Protein 3OHE (pdb70)

Radius of gyration: 18.21 Å; Cα contacts (8 Å, |Δi|>4): 477; chains: 2; bounding box: 40×40×53 Å

Secondary structure (DSSP, 8-state):
-----HHHHHH--EEEE-SSEEEE---TTS-EEEEEES-TT--SGGGS-HHHHHHHHHHHHHHHH--TT-----EEE-----S--EEEE---TTSTTTTS--TTSS---PPPHHHHHHHHHHHHHHHHHT-/-----HHHHHH--EEEE-SSEEEE---TTS-EEEEEES-TT--SGGGS-HHHHHHHHHHHHHHHH--TT-----EEE-----S--EEEE---TT-TTTTS--TTSS---PPPHHHHHHHHHHHHHHHHHT-

B-factor: mean 13.07, std 7.83, range [4.05, 69.63]

Organism: Marinobacter nauticus (strain ATCC 700491 / DSM 11845 / VT8) (NCBI:txid351348)

InterPro domains:
  IPR011146 HIT-like domain [PF01230] (10-98)
  IPR011146 HIT-like domain [PS51084] (34-103)
  IPR026026 Histidine triad hydrolase, Hint-type [PIRSF000714] (1-132)
  IPR036265 HIT-like superfamily [G3DSA:3.30.428.10] (1-136)
  IPR036265 HIT-like superfamily [SSF54197] (2-134)

Structure (mmCIF, N/CA/C/O backbone):
data_3OHE
#
_entry.id   3OHE
#
_cell.length_a   36.024
_cell.length_b   80.485
_cell.length_c   99.445
_cell.angle_alpha   90.000
_cell.angle_beta   90.000
_cell.angle_gamma   90.000
#
_symmetry.space_group_name_H-M   'P 21 21 21'
#
loop_
_entity.id
_entity.type
_entity.pdbx_description
1 polymer 'Histidine triad (HIT) protein'
2 non-polymer 'CALCIUM ION'
3 non-polymer GLYCEROL
4 water water
#
loop_
_atom_site.group_PDB
_atom_site.id
_atom_site.type_symbol
_atom_site.label_atom_id
_atom_site.label_alt_id
_atom_site.label_comp_id
_atom_site.label_asym_id
_atom_site.label_entity_id
_atom_site.label_seq_id
_atom_site.pdbx_PDB_ins_code
_atom_site.Cartn_x
_atom_site.Cartn_y
_atom_site.Cartn_z
_atom_site.occupancy
_atom_site.B_iso_or_equiv
_atom_site.auth_seq_id
_atom_site.auth_comp_id
_atom_site.auth_asym_id
_atom_site.auth_atom_id
_atom_site.pdbx_PDB_model_num
ATOM 1 N N . GLY A 1 1 ? -13.190 35.519 17.321 1.00 18.61 0 GLY A N 1
ATOM 2 C CA . GLY A 1 1 ? -13.823 35.643 15.993 1.00 13.30 0 GLY A CA 1
ATOM 3 C C . GLY A 1 1 ? -12.861 35.482 14.853 1.00 12.94 0 GLY A C 1
ATOM 4 O O . GLY A 1 1 ? -11.743 34.981 15.026 1.00 15.28 0 GLY A O 1
ATOM 21 N N . PHE A 1 3 ? -10.327 36.826 12.506 1.00 8.65 2 PHE A N 1
ATOM 22 C CA . PHE A 1 3 ? -9.393 37.936 12.335 1.00 8.16 2 PHE A CA 1
ATOM 23 C C . PHE A 1 3 ? -9.457 38.462 10.895 1.00 8.07 2 PHE A C 1
ATOM 24 O O . PHE A 1 3 ? -9.452 37.667 9.940 1.00 9.57 2 PHE A O 1
ATOM 32 N N . GLN A 1 4 ? -9.459 39.769 10.745 1.00 7.84 3 GLN A N 1
ATOM 33 C CA . GLN A 1 4 ? -9.341 40.407 9.446 1.00 7.88 3 GLN A CA 1
ATOM 34 C C . GLN A 1 4 ? -8.433 41.605 9.565 1.00 7.54 3 GLN A C 1
ATOM 35 O O . GLN A 1 4 ? -8.671 42.505 10.386 1.00 7.65 3 GLN A O 1
ATOM 41 N N . LEU A 1 5 ? -7.372 41.645 8.775 1.00 7.84 4 LEU A N 1
ATOM 42 C CA . LEU A 1 5 ? -6.425 42.758 8.850 1.00 7.36 4 LEU A CA 1
ATOM 43 C C . LEU A 1 5 ? -7.163 44.076 8.584 1.00 7.41 4 LEU A C 1
ATOM 44 O O . LEU A 1 5 ? -7.941 44.193 7.624 1.00 8.57 4 LEU A O 1
ATOM 49 N N . HIS A 1 6 ? -6.915 45.090 9.407 1.00 7.02 5 HIS A N 1
ATOM 50 C CA . HIS A 1 6 ? -7.525 46.398 9.264 1.00 7.46 5 HIS A CA 1
ATOM 51 C C . HIS A 1 6 ? -7.121 47.035 7.940 1.00 8.51 5 HIS A C 1
ATOM 52 O O . HIS A 1 6 ? -5.955 46.965 7.557 1.00 7.65 5 HIS A O 1
ATOM 59 N N . GLU A 1 7 ? -8.073 47.660 7.255 1.00 8.72 6 GLU A N 1
ATOM 60 C CA . GLU A 1 7 ? -7.832 48.237 5.937 1.00 9.80 6 GLU A CA 1
ATOM 61 C C . GLU A 1 7 ? -6.714 49.260 5.934 1.00 9.01 6 GLU A C 1
ATOM 62 O O . GLU A 1 7 ? -5.984 49.360 4.936 1.00 10.09 6 GLU A O 1
ATOM 68 N N . ARG A 1 8 ? -6.555 50.031 7.007 1.00 9.13 7 ARG A N 1
ATOM 69 C CA . ARG A 1 8 ? -5.493 51.054 7.024 1.00 9.41 7 ARG A CA 1
ATOM 70 C C . ARG A 1 8 ? -4.110 50.391 7.088 1.00 8.31 7 ARG A C 1
ATOM 71 O O . ARG A 1 8 ? -3.156 50.828 6.465 1.00 9.91 7 ARG A O 1
ATOM 79 N N . LEU A 1 9 ? -4.006 49.325 7.879 1.00 8.51 8 LEU A N 1
ATOM 80 C CA . LEU A 1 9 ? -2.746 48.559 7.939 1.00 7.86 8 LEU A CA 1
ATOM 81 C C . LEU A 1 9 ? -2.445 47.944 6.578 1.00 9.14 8 LEU A C 1
ATOM 82 O O . LEU A 1 9 ? -1.314 48.029 6.106 1.00 10.21 8 LEU A O 1
ATOM 87 N N . ALA A 1 10 ? -3.456 47.363 5.925 1.00 8.67 9 ALA A N 1
ATOM 88 C CA . ALA A 1 10 ? -3.267 46.817 4.593 1.00 9.67 9 ALA A CA 1
ATOM 89 C C . ALA A 1 10 ? -2.798 47.868 3.594 1.00 10.45 9 ALA A C 1
ATOM 90 O O . ALA A 1 10 ? -1.849 47.646 2.819 1.00 11.68 9 ALA A O 1
ATOM 92 N N . ALA A 1 11 ? -3.421 49.041 3.630 1.00 9.33 10 ALA A N 1
ATOM 93 C CA . ALA A 1 11 ? -3.089 50.126 2.709 1.00 10.94 10 ALA A CA 1
ATOM 94 C C . ALA A 1 11 ? -1.667 50.681 2.888 1.00 9.81 10 ALA A C 1
ATOM 95 O O . ALA A 1 11 ? -1.020 51.086 1.923 1.00 13.04 10 ALA A O 1
ATOM 97 N N . ASP A 1 12 ? -1.187 50.690 4.126 1.00 8.97 11 ASP A N 1
ATOM 98 C CA . ASP A 1 12 ? 0.052 51.380 4.508 1.00 8.66 11 ASP A CA 1
ATOM 99 C C . ASP A 1 12 ? 1.265 50.462 4.473 1.00 8.20 11 ASP A C 1
ATOM 100 O O . ASP A 1 12 ? 2.388 50.931 4.751 1.00 8.66 11 ASP A O 1
ATOM 105 N N . THR A 1 13 ? 1.068 49.175 4.158 1.00 7.98 12 THR A N 1
ATOM 106 C CA . THR A 1 13 ? 2.129 48.164 4.284 1.00 7.21 12 THR A CA 1
ATOM 107 C C . THR A 1 13 ? 2.183 47.222 3.094 1.00 7.96 12 THR A C 1
ATOM 108 O O . THR A 1 13 ? 1.252 47.148 2.266 1.00 10.37 12 THR A O 1
ATOM 112 N N . HIS A 1 14 ? 3.302 46.524 3.008 1.00 8.63 13 HIS A N 1
ATOM 113 C CA . HIS A 1 14 ? 3.464 45.337 2.148 1.00 8.89 13 HIS A CA 1
ATOM 114 C C . HIS A 1 14 ? 3.643 44.106 3.032 1.00 8.18 13 HIS A C 1
ATOM 115 O O . HIS A 1 14 ? 4.323 44.174 4.038 1.00 10.14 13 HIS A O 1
ATOM 122 N N A LYS A 1 15 ? 3.030 42.986 2.676 0.50 8.21 14 LYS A N 1
ATOM 123 N N B LYS A 1 15 ? 3.027 42.992 2.651 0.50 8.44 14 LYS A N 1
ATOM 124 C CA A LYS A 1 15 ? 3.135 41.788 3.497 0.50 8.42 14 LYS A CA 1
ATOM 125 C CA B LYS A 1 15 ? 3.178 41.750 3.390 0.50 8.68 14 LYS A CA 1
ATOM 126 C C A LYS A 1 15 ? 4.472 41.060 3.267 0.50 8.76 14 LYS A C 1
ATOM 127 C C B LYS A 1 15 ? 4.592 41.206 3.226 0.50 8.42 14 LYS A C 1
ATOM 128 O O A LYS A 1 15 ? 4.777 40.627 2.153 0.50 8.81 14 LYS A O 1
ATOM 129 O O B LYS A 1 15 ? 5.087 41.067 2.109 0.50 9.20 14 LYS A O 1
ATOM 140 N N . LEU A 1 16 ? 5.238 40.898 4.336 1.00 8.04 15 LEU A N 1
ATOM 141 C CA . LEU A 1 16 ? 6.519 40.205 4.305 1.00 8.04 15 LEU A CA 1
ATOM 142 C C . LEU A 1 16 ? 6.394 38.701 4.527 1.00 8.37 15 LEU A C 1
ATOM 143 O O . LEU A 1 16 ? 7.180 37.912 3.958 1.00 11.02 15 LEU A O 1
ATOM 148 N N . GLY A 1 17 ? 5.446 38.286 5.364 1.00 8.63 16 GLY A N 1
ATOM 149 C CA . GLY A 1 17 ? 5.300 36.878 5.711 1.00 9.29 16 GLY A CA 1
ATOM 150 C C . GLY A 1 17 ? 4.435 36.728 6.938 1.00 7.80 16 GLY A C 1
ATOM 151 O O . GLY A 1 17 ? 3.681 37.660 7.301 1.00 9.15 16 GLY A O 1
ATOM 152 N N . GLU A 1 18 ? 4.530 35.549 7.541 1.00 7.86 17 GLU A N 1
ATOM 153 C CA . GLU A 1 18 ? 3.699 35.180 8.685 1.00 8.26 17 GLU A CA 1
ATOM 154 C C . GLU A 1 18 ? 4.566 34.525 9.745 1.00 7.49 17 GLU A C 1
ATOM 155 O O . GLU A 1 18 ? 5.283 33.555 9.453 1.00 10.00 17 GLU A O 1
ATOM 161 N N . SER A 1 19 ? 4.455 35.002 10.968 1.00 7.82 18 SER A N 1
ATOM 162 C CA . SER A 1 19 ? 4.990 34.264 12.106 1.00 7.97 18 SER A CA 1
ATOM 163 C C . SER A 1 19 ? 3.898 33.309 12.614 1.00 7.72 18 SER A C 1
ATOM 164 O O . SER A 1 19 ? 2.774 33.288 12.088 1.00 8.71 18 SER A O 1
ATOM 167 N N . ARG A 1 20 ? 4.191 32.571 13.675 1.00 8.04 19 ARG A N 1
ATOM 168 C CA . ARG A 1 20 ? 3.207 31.669 14.247 1.00 7.16 19 ARG A CA 1
ATOM 169 C C . ARG A 1 20 ? 1.951 32.429 14.653 1.00 7.27 19 ARG A C 1
ATOM 170 O O . ARG A 1 20 ? 0.830 31.994 14.346 1.00 8.67 19 ARG A O 1
ATOM 178 N N . LEU A 1 21 ? 2.115 33.598 15.280 1.00 6.87 20 LEU A N 1
ATOM 179 C CA . LEU A 1 21 ? 0.973 34.367 15.761 1.00 6.89 20 LEU A CA 1
ATOM 180 C C . LEU A 1 21 ? 0.546 35.548 14.874 1.00 6.70 20 LEU A C 1
ATOM 181 O O . LEU A 1 21 ? -0.619 35.953 14.955 1.00 7.16 20 LEU A O 1
ATOM 186 N N . CYS A 1 22 ? 1.467 36.104 14.091 1.00 6.72 21 CYS A N 1
ATOM 187 C CA . CYS A 1 22 ? 1.280 37.434 13.517 1.00 6.49 21 CYS A CA 1
ATOM 188 C C . CYS A 1 22 ? 1.442 37.509 12.017 1.00 6.85 21 CYS A C 1
ATOM 189 O O . CYS A 1 22 ? 2.263 36.802 11.400 1.00 8.18 21 CYS A O 1
ATOM 192 N N . ASP A 1 23 ? 0.714 38.445 11.409 1.00 6.96 22 ASP A N 1
ATOM 193 C CA . ASP A 1 23 ? 1.121 38.929 10.098 1.00 6.33 22 ASP A CA 1
ATOM 194 C C . ASP A 1 23 ? 2.310 39.856 10.267 1.00 6.92 22 ASP A C 1
ATOM 195 O O . ASP A 1 23 ? 2.342 40.711 11.161 1.00 7.54 22 ASP A O 1
ATOM 200 N N . VAL A 1 24 ? 3.292 39.698 9.377 1.00 6.73 23 VAL A N 1
ATOM 201 C CA . VAL A 1 24 ? 4.525 40.465 9.425 1.00 6.42 23 VAL A CA 1
ATOM 202 C C . VAL A 1 24 ? 4.501 41.410 8.250 1.00 6.15 23 VAL A C 1
ATOM 203 O O . VAL A 1 24 ? 4.522 40.952 7.084 1.00 7.38 23 VAL A O 1
ATOM 207 N N . LEU A 1 25 ? 4.418 42.719 8.527 1.00 5.92 24 LEU A N 1
ATOM 208 C CA . LEU A 1 25 ? 4.166 43.738 7.525 1.00 6.10 24 LEU A CA 1
ATOM 209 C C . LEU A 1 25 ? 5.316 44.719 7.467 1.00 5.57 24 LEU A C 1
ATOM 210 O O . LEU A 1 25 ? 5.835 45.136 8.481 1.00 7.21 24 LEU A O 1
ATOM 215 N N . LEU A 1 26 ? 5.662 45.128 6.254 1.00 6.38 25 LEU A N 1
ATOM 216 C CA . LEU A 1 26 ? 6.634 46.184 6.021 1.00 7.19 25 LEU A CA 1
ATOM 217 C C . LEU A 1 26 ? 5.897 47.522 5.934 1.00 6.62 25 LEU A C 1
ATOM 218 O O . LEU A 1 26 ? 5.059 47.699 5.053 1.00 7.22 25 LEU A O 1
ATOM 231 N N . ASN A 1 28 ? 5.255 50.894 4.543 1.00 7.78 27 ASN A N 1
ATOM 232 C CA . ASN A 1 28 ? 5.647 51.342 3.211 1.00 8.96 27 ASN A CA 1
ATOM 233 C C . ASN A 1 28 ? 6.237 52.759 3.181 1.00 10.11 27 ASN A C 1
ATOM 234 O O . ASN A 1 28 ? 5.731 53.645 2.489 1.00 10.30 27 ASN A O 1
ATOM 239 N N . ASP A 1 29 ? 7.271 52.930 3.990 1.00 9.18 28 ASP A N 1
ATOM 240 C CA . ASP A 1 29 ? 8.071 54.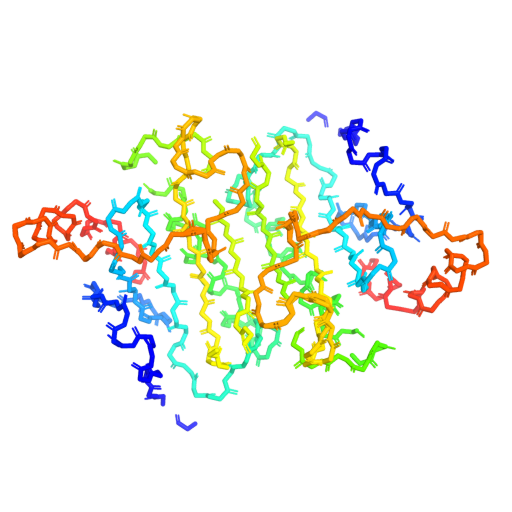141 4.096 1.00 9.55 28 ASP A CA 1
ATOM 241 C C . ASP A 1 29 ? 9.504 53.675 4.177 1.00 8.62 28 ASP A C 1
ATOM 242 O O . ASP A 1 29 ? 9.920 53.120 5.196 1.00 9.48 28 ASP A O 1
ATOM 247 N N . ASN A 1 30 ? 10.269 53.891 3.100 1.00 9.36 29 ASN A N 1
ATOM 248 C CA . ASN A 1 30 ? 11.620 53.380 3.018 1.00 9.76 29 ASN A CA 1
ATOM 249 C C . ASN A 1 30 ? 12.627 54.268 3.748 1.00 9.86 29 ASN A C 1
ATOM 250 O O . ASN A 1 30 ? 13.829 53.996 3.732 1.00 11.04 29 ASN A O 1
ATOM 255 N N . THR A 1 31 ? 12.137 55.304 4.426 1.00 9.66 30 THR A N 1
ATOM 256 C CA . THR A 1 31 ? 12.987 56.226 5.188 1.00 9.89 30 THR A CA 1
ATOM 257 C C . THR A 1 31 ? 13.684 55.512 6.367 1.00 10.02 30 THR A C 1
ATOM 258 O O . THR A 1 31 ? 14.805 55.868 6.721 1.00 11.61 30 THR A O 1
ATOM 262 N N . TRP A 1 32 ? 13.018 54.525 6.970 1.00 10.17 31 TRP A N 1
ATOM 263 C CA . TRP A 1 32 ? 13.563 53.709 8.065 1.00 9.40 31 TRP A CA 1
ATOM 264 C C . TRP A 1 32 ? 13.154 52.264 7.838 1.00 7.70 31 TRP A C 1
ATOM 265 O O . TRP A 1 32 ? 12.060 52.048 7.343 1.00 9.75 31 TRP A O 1
ATOM 276 N N . PRO A 1 33 ? 13.975 51.275 8.268 1.00 8.55 32 PRO A N 1
ATOM 277 C CA . PRO A 1 33 ? 13.534 49.873 8.289 1.00 7.53 32 PRO A CA 1
ATOM 278 C C . PRO A 1 33 ? 12.476 49.708 9.364 1.00 7.62 32 PRO A C 1
ATOM 279 O O . PRO A 1 33 ? 12.770 49.908 10.559 1.00 8.20 32 PRO A O 1
ATOM 283 N N . TRP A 1 34 ? 11.261 49.379 8.967 1.00 6.52 33 TRP A N 1
ATOM 284 C CA . TRP A 1 34 ? 10.093 49.490 9.863 1.00 6.52 33 TRP A CA 1
ATOM 285 C C . TRP A 1 34 ? 9.160 48.326 9.567 1.00 6.49 33 TRP A C 1
ATOM 286 O O . TRP A 1 34 ? 8.581 48.235 8.484 1.00 8.00 33 TRP A O 1
ATOM 297 N N . VAL A 1 35 ? 9.067 47.414 10.539 1.00 6.25 34 VAL A N 1
ATOM 298 C CA . VAL A 1 35 ? 8.273 46.184 10.417 1.00 7.17 34 VAL A CA 1
ATOM 299 C C . VAL A 1 35 ? 7.223 46.170 11.536 1.00 7.15 34 VAL A C 1
ATOM 300 O O . VAL A 1 35 ? 7.534 46.513 12.701 1.00 7.89 34 VAL A O 1
ATOM 304 N N A ILE A 1 36 ? 6.014 45.719 11.181 0.70 5.89 35 ILE A N 1
ATOM 305 N N B ILE A 1 36 ? 5.950 45.901 11.194 0.30 7.32 35 ILE A N 1
ATOM 306 C CA A ILE A 1 36 ? 4.890 45.692 12.085 0.70 5.52 35 ILE A CA 1
ATOM 307 C CA B ILE A 1 36 ? 4.905 45.731 12.224 0.30 7.35 35 ILE A CA 1
ATOM 308 C C A ILE A 1 36 ? 4.484 44.238 12.280 0.70 5.65 35 ILE A C 1
ATOM 309 C C B ILE A 1 36 ? 4.407 44.305 12.303 0.30 6.92 35 ILE A C 1
ATOM 310 O O A ILE A 1 36 ? 4.364 43.495 11.307 0.70 6.42 35 ILE A O 1
ATOM 311 O O B ILE A 1 36 ? 4.116 43.671 11.288 0.30 6.69 35 ILE A O 1
ATOM 320 N N . LEU A 1 37 ? 4.285 43.837 13.542 1.00 6.36 36 LEU A N 1
ATOM 321 C CA . LEU A 1 37 ? 3.669 42.547 13.870 1.00 5.59 36 LEU A CA 1
ATOM 322 C C . LEU A 1 37 ? 2.221 42.760 14.235 1.00 6.36 36 LEU A C 1
ATOM 323 O O . LEU A 1 37 ? 1.924 43.576 15.118 1.00 6.95 36 LEU A O 1
ATOM 328 N N . VAL A 1 38 ? 1.323 42.060 13.547 1.00 5.77 37 VAL A N 1
ATOM 329 C CA . VAL A 1 38 ? -0.118 42.158 13.811 1.00 5.66 37 VAL A CA 1
ATOM 330 C C . VAL A 1 38 ? -0.606 40.774 14.263 1.00 5.70 37 VAL A C 1
ATOM 331 O O . VAL A 1 38 ? -0.771 39.864 13.444 1.00 6.59 37 VAL A O 1
ATOM 335 N N . PRO A 1 39 ? -0.869 40.593 15.581 1.00 5.90 38 PRO A N 1
ATOM 336 C CA . PRO A 1 39 ? -1.367 39.299 16.032 1.00 6.02 38 PRO A CA 1
ATOM 337 C C . PRO A 1 39 ? -2.723 38.993 15.378 1.00 6.77 38 PRO A C 1
ATOM 338 O O . PRO A 1 39 ? -3.602 39.854 15.344 1.00 6.92 38 PRO A O 1
ATOM 342 N N . ARG A 1 40 ? -2.852 37.773 14.862 1.00 6.68 39 ARG A N 1
ATOM 343 C CA . ARG A 1 40 ? -4.065 37.373 14.130 1.00 6.96 39 ARG A CA 1
ATOM 344 C C . ARG A 1 40 ? -5.141 36.910 15.122 1.00 7.86 39 ARG A C 1
ATOM 345 O O . ARG A 1 40 ? -5.545 35.751 15.143 1.00 8.62 39 ARG A O 1
ATOM 353 N N . VAL A 1 41 ? -5.586 37.839 15.942 1.00 7.42 40 VAL A N 1
ATOM 354 C CA . VAL A 1 41 ? -6.580 37.594 16.995 1.00 7.66 40 VAL A CA 1
ATOM 355 C C . VAL A 1 41 ? -7.591 38.728 16.862 1.00 7.68 40 VAL A C 1
ATOM 356 O O . VAL A 1 41 ? -7.219 39.894 16.922 1.00 8.92 40 VAL A O 1
ATOM 360 N N . SER A 1 42 ? -8.866 38.426 16.663 1.00 7.95 41 SER A N 1
ATOM 361 C CA . SER A 1 42 ? -9.860 39.467 16.449 1.00 7.75 41 SER A CA 1
ATOM 362 C C . SER A 1 42 ? -10.096 40.309 17.701 1.00 7.87 41 SER A C 1
ATOM 363 O O . SER A 1 42 ? -10.022 39.816 18.816 1.00 8.09 41 SER A O 1
ATOM 366 N N . GLY A 1 43 ? -10.430 41.559 17.465 1.00 7.96 42 GLY A N 1
ATOM 367 C CA . GLY A 1 43 ? -10.971 42.445 18.502 1.00 8.07 42 GLY A CA 1
ATOM 368 C C . GLY A 1 43 ? -9.993 42.890 19.583 1.00 9.55 42 GLY A C 1
ATOM 369 O O . GLY A 1 43 ? -10.442 43.278 20.655 1.00 14.49 42 GLY A O 1
ATOM 370 N N . ILE A 1 44 ? -8.695 42.824 19.345 1.00 7.94 43 ILE A N 1
ATOM 371 C CA . ILE A 1 44 ? -7.695 43.191 20.360 1.00 7.05 43 ILE A CA 1
ATOM 372 C C . ILE A 1 44 ? -7.189 44.598 20.109 1.00 7.51 43 ILE A C 1
ATOM 373 O O . ILE A 1 44 ? -6.698 44.857 19.013 1.00 8.36 43 ILE A O 1
ATOM 378 N N . ARG A 1 45 ? -7.318 45.475 21.108 1.00 7.64 44 ARG A N 1
ATOM 379 C CA . ARG A 1 45 ? -6.833 46.856 21.030 1.00 7.94 44 ARG A CA 1
ATOM 380 C C . ARG A 1 45 ? -5.460 47.046 21.687 1.00 7.90 44 ARG A C 1
ATOM 381 O O . ARG A 1 45 ? -4.693 47.889 21.256 1.00 8.63 44 ARG A O 1
ATOM 389 N N . GLU A 1 46 ? -5.191 46.287 22.743 1.00 7.47 45 GLU A N 1
ATOM 390 C CA . GLU A 1 46 ? -4.057 46.477 23.616 1.00 8.28 45 GLU A CA 1
ATOM 391 C C . GLU A 1 46 ? -3.352 45.147 23.858 1.00 8.09 45 GLU A C 1
ATOM 392 O O . GLU A 1 46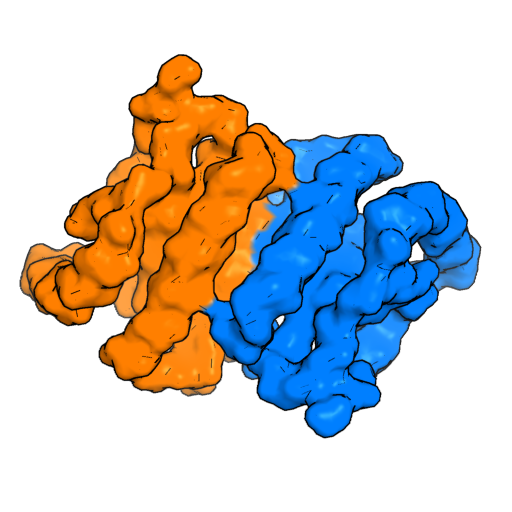 ? -3.994 44.100 23.885 1.00 8.11 45 GLU A O 1
ATOM 398 N N . ILE A 1 47 ? -2.052 45.197 24.124 1.00 8.20 46 ILE A N 1
ATOM 399 C CA . ILE A 1 47 ? -1.305 43.990 24.430 1.00 7.79 46 ILE A CA 1
ATOM 400 C C . ILE A 1 47 ? -1.921 43.206 25.586 1.00 8.07 46 ILE A C 1
ATOM 401 O O . ILE A 1 47 ? -2.044 41.987 25.520 1.00 8.45 46 ILE A O 1
ATOM 406 N N . TYR A 1 48 ? -2.340 43.939 26.614 1.00 7.26 47 TYR A N 1
ATOM 407 C CA . TYR A 1 48 ? -2.850 43.310 27.807 1.00 8.38 47 TYR A CA 1
ATOM 408 C C . TYR A 1 48 ? -4.169 42.548 27.592 1.00 7.99 47 TYR A C 1
ATOM 409 O O . TYR A 1 48 ? -4.589 41.781 28.480 1.00 10.16 47 TYR A O 1
ATOM 418 N N A GLU A 1 49 ? -4.848 42.786 26.466 0.70 7.39 48 GLU A N 1
ATOM 419 N N B GLU A 1 49 ? -4.864 42.806 26.481 0.30 8.30 48 GLU A N 1
ATOM 420 C CA A GLU A 1 49 ? -6.121 42.111 26.185 0.70 7.23 48 GLU A CA 1
ATOM 421 C CA B GLU A 1 49 ? -6.113 42.098 26.177 0.30 8.53 48 GLU A CA 1
ATOM 422 C C A GLU A 1 49 ? -5.899 40.748 25.562 0.70 7.76 48 GLU A C 1
ATOM 423 C C B GLU A 1 49 ? -5.847 40.676 25.731 0.30 8.50 48 GLU A C 1
ATOM 424 O O A GLU A 1 49 ? -6.847 39.979 25.419 0.70 9.66 48 GLU A O 1
ATOM 425 O O B GLU A 1 49 ? -6.704 39.802 25.905 0.30 8.75 48 GLU A O 1
ATOM 436 N N . LEU A 1 50 ? -4.671 40.423 25.153 1.00 8.71 49 LEU A N 1
ATOM 437 C CA . LEU A 1 50 ? -4.368 39.084 24.669 1.00 9.25 49 LEU A CA 1
ATOM 438 C C . LEU A 1 50 ? -4.328 38.140 25.886 1.00 10.33 49 LEU A C 1
ATOM 439 O O . LEU A 1 50 ? -3.877 38.508 26.961 1.00 10.10 49 LEU A O 1
ATOM 444 N N . PRO A 1 51 ? -4.787 36.892 25.703 1.00 9.98 50 PRO A N 1
ATOM 445 C CA . PRO A 1 51 ? -4.513 35.872 26.692 1.00 11.66 50 PRO A CA 1
ATOM 446 C C . PRO A 1 51 ? -3.021 35.810 27.057 1.00 10.08 50 PRO A C 1
ATOM 447 O O . PRO A 1 51 ? -2.163 36.051 26.211 1.00 10.07 50 PRO A O 1
ATOM 451 N N . ASN A 1 52 ? -2.699 35.447 28.290 1.00 11.89 51 ASN A N 1
ATOM 452 C CA . ASN A 1 52 ? -1.331 35.508 28.772 1.00 12.31 51 ASN A CA 1
ATOM 453 C C . ASN A 1 52 ? -0.375 34.758 27.855 1.00 10.79 51 ASN A C 1
ATOM 454 O O . ASN A 1 52 ? 0.689 35.267 27.556 1.00 11.50 51 ASN A O 1
ATOM 459 N N . GLU A 1 53 ? -0.744 33.558 27.400 1.00 11.52 52 GLU A N 1
ATOM 460 C CA . GLU A 1 53 ? 0.181 32.795 26.548 1.00 11.93 52 GLU A CA 1
ATOM 461 C C . GLU A 1 53 ? 0.435 33.485 25.214 1.00 9.99 52 GLU A C 1
ATOM 462 O O . GLU A 1 53 ? 1.533 33.368 24.653 1.00 11.58 52 GLU A O 1
ATOM 468 N N . GLN A 1 54 ? -0.576 34.187 24.706 1.00 9.00 53 GLN A N 1
ATOM 469 C CA . GLN A 1 54 ? -0.402 34.923 23.466 1.00 7.99 53 GLN A CA 1
ATOM 470 C C . GLN A 1 54 ? 0.390 36.186 23.660 1.00 7.62 53 GLN A C 1
ATOM 471 O O . GLN A 1 54 ? 1.203 36.546 22.790 1.00 7.67 53 GLN A O 1
ATOM 477 N N . GLN A 1 55 ? 0.265 36.812 24.833 1.00 7.70 54 GLN A N 1
ATOM 478 C CA . GLN A 1 55 ? 1.209 37.880 25.152 1.00 7.57 54 GLN A CA 1
ATOM 479 C C . GLN A 1 55 ? 2.664 37.391 25.137 1.00 7.51 54 GLN A C 1
ATOM 480 O O . GLN A 1 55 ? 3.562 38.060 24.615 1.00 8.02 54 GLN A O 1
ATOM 486 N N A GLN A 1 56 ? 2.886 36.238 25.754 0.50 7.34 55 GLN A N 1
ATOM 487 N N B GLN A 1 56 ? 2.877 36.242 25.764 0.50 7.61 55 GLN A N 1
ATOM 488 C CA A GLN A 1 56 ? 4.239 35.693 25.812 0.50 7.80 55 GLN A CA 1
ATOM 489 C CA B GLN A 1 56 ? 4.214 35.666 25.819 0.50 8.64 55 GLN A CA 1
ATOM 490 C C A GLN A 1 56 ? 4.755 35.267 24.428 0.50 6.94 55 GLN A C 1
ATOM 491 C C B GLN A 1 56 ? 4.740 35.299 24.426 0.50 7.44 55 GLN A C 1
ATOM 492 O O A GLN A 1 56 ? 5.930 35.421 24.153 0.50 7.30 55 GLN A O 1
ATOM 493 O O B GLN A 1 56 ? 5.903 35.532 24.144 0.50 7.87 55 GLN A O 1
ATOM 504 N N . ARG A 1 57 ? 3.889 34.777 23.556 1.00 6.92 56 ARG A N 1
ATOM 505 C CA . ARG A 1 57 ? 4.301 34.485 22.197 1.00 7.12 56 ARG A CA 1
ATOM 506 C C . ARG A 1 57 ? 4.640 35.755 21.429 1.00 6.76 56 ARG A C 1
ATOM 507 O O . ARG A 1 57 ? 5.641 35.795 20.703 1.00 6.90 56 ARG A O 1
ATOM 515 N N . LEU A 1 58 ? 3.826 36.784 21.587 1.00 5.86 57 LEU A N 1
ATOM 516 C CA . LEU A 1 58 ? 4.119 38.054 20.948 1.00 7.14 57 LEU A CA 1
ATOM 517 C C . LEU A 1 58 ? 5.469 38.606 21.412 1.00 6.63 57 LEU A C 1
ATOM 518 O O . LEU A 1 58 ? 6.245 39.112 20.614 1.00 6.90 57 LEU A O 1
ATOM 523 N N . LEU A 1 59 ? 5.736 38.528 22.717 1.00 7.12 58 LEU A N 1
ATOM 524 C CA . LEU A 1 59 ? 7.021 38.952 23.245 1.00 8.04 58 LEU A CA 1
ATOM 525 C C . LEU A 1 59 ? 8.169 38.172 22.626 1.00 7.06 58 LEU A C 1
ATOM 526 O O . LEU A 1 59 ? 9.191 38.734 22.221 1.00 7.37 58 LEU A O 1
ATOM 531 N N . PHE A 1 60 ? 8.035 36.847 22.571 1.00 6.77 59 PHE A N 1
ATOM 532 C CA . PHE A 1 60 ? 9.081 36.002 21.955 1.00 6.98 59 PHE A CA 1
ATOM 533 C C . PHE A 1 60 ? 9.352 36.484 20.522 1.00 6.70 59 PHE A C 1
ATOM 534 O O . PHE A 1 60 ? 10.511 36.681 20.123 1.00 7.32 59 PHE A O 1
ATOM 542 N N . GLU A 1 61 ? 8.290 36.656 19.752 1.00 7.06 60 GLU A N 1
ATOM 543 C CA . GLU A 1 61 ? 8.431 37.043 18.343 1.00 5.87 60 GLU A CA 1
ATOM 544 C C . GLU A 1 61 ? 9.026 38.439 18.216 1.00 5.86 60 GLU A C 1
ATOM 545 O O . GLU A 1 61 ? 9.899 38.679 17.367 1.00 7.41 60 GLU A O 1
ATOM 551 N N . SER A 1 62 ? 8.553 39.377 19.016 1.00 6.23 61 SER A N 1
ATOM 552 C CA . SER A 1 62 ? 9.017 40.761 18.972 1.00 6.67 61 SER A CA 1
ATOM 553 C C . SER A 1 62 ? 10.488 40.863 19.337 1.00 7.08 61 SER A C 1
ATOM 554 O O . SER A 1 62 ? 11.263 41.558 18.666 1.00 6.97 61 SER A O 1
ATOM 557 N N . SER A 1 63 ? 10.883 40.188 20.423 1.00 7.07 62 SER A N 1
ATOM 558 C CA . SER A 1 63 ? 12.288 40.206 20.831 1.00 6.88 62 SER A CA 1
ATOM 559 C C . SER A 1 63 ? 13.183 39.568 19.788 1.00 6.22 62 SER A C 1
ATOM 560 O O . SER A 1 63 ? 14.298 40.059 19.522 1.00 7.59 62 SER A O 1
ATOM 563 N N . ALA A 1 64 ? 12.764 38.478 19.164 1.00 6.65 63 ALA A N 1
ATOM 564 C CA . ALA A 1 64 ? 13.560 37.795 18.140 1.00 7.14 63 ALA A CA 1
ATOM 565 C C . ALA A 1 64 ? 13.655 38.686 16.894 1.00 6.86 63 ALA A C 1
ATOM 566 O O . ALA A 1 64 ? 14.731 38.865 16.293 1.00 7.71 63 ALA A O 1
ATOM 568 N N . LEU A 1 65 ? 12.522 39.250 16.484 1.00 7.01 64 LEU A N 1
ATOM 569 C CA . LEU A 1 65 ? 12.505 40.176 15.342 1.00 7.12 64 LEU A CA 1
ATOM 570 C C . LEU A 1 65 ? 13.429 41.365 15.584 1.00 6.67 64 LEU A C 1
ATOM 571 O O . LEU A 1 65 ? 14.206 41.762 14.694 1.00 7.31 64 LEU A O 1
ATOM 576 N N A SER A 1 66 ? 13.338 41.971 16.757 0.70 6.08 65 SER A N 1
ATOM 577 N N B SER A 1 66 ? 13.336 41.945 16.773 0.30 6.95 65 SER A N 1
ATOM 578 C CA A SER A 1 66 ? 14.116 43.187 17.065 0.70 6.02 65 SER A CA 1
ATOM 579 C CA B SER A 1 66 ? 14.071 43.162 17.105 0.30 7.25 65 SER A CA 1
ATOM 580 C C A SER A 1 66 ? 15.611 42.888 17.014 0.70 7.07 65 SER A C 1
ATOM 581 C C B SER A 1 66 ? 15.591 42.939 17.099 0.30 7.67 65 SER A C 1
ATOM 582 O O A SER A 1 66 ? 16.365 43.582 16.325 0.70 6.76 65 SER A O 1
ATOM 583 O O B SER A 1 66 ? 16.331 43.738 16.522 0.30 8.51 65 SER A O 1
ATOM 588 N N . GLU A 1 67 ? 16.056 41.864 17.733 1.00 7.08 66 GLU A N 1
ATOM 589 C CA . GLU A 1 67 ? 17.476 41.545 17.743 1.00 7.76 66 GLU A CA 1
ATOM 590 C C . GLU A 1 67 ? 17.986 41.223 16.343 1.00 6.41 66 GLU A C 1
ATOM 591 O O . GLU A 1 67 ? 19.076 41.646 15.929 1.00 7.14 66 GLU A O 1
ATOM 597 N N . GLY A 1 68 ? 17.201 40.466 15.601 1.00 6.54 67 GLY A N 1
ATOM 598 C CA . GLY A 1 68 ? 17.573 40.102 14.241 1.00 6.21 67 GLY A CA 1
ATOM 599 C C . GLY A 1 68 ? 17.622 41.297 13.296 1.00 6.79 67 GLY A C 1
ATOM 600 O O . GLY A 1 68 ? 18.542 41.374 12.455 1.00 7.27 67 GLY A O 1
ATOM 617 N N . GLU A 1 71 ? 20.890 43.412 13.732 1.00 7.17 70 GLU A N 1
ATOM 618 C CA . GLU A 1 71 ? 22.078 42.913 13.033 1.00 7.09 70 GLU A CA 1
ATOM 619 C C . GLU A 1 71 ? 21.907 43.037 11.507 1.00 7.19 70 GLU A C 1
ATOM 620 O O . GLU A 1 71 ? 22.832 43.441 10.798 1.00 8.35 70 GLU A O 1
ATOM 626 N N . LEU A 1 72 ? 20.744 42.676 10.993 1.00 6.46 71 LEU A N 1
ATOM 627 C CA . LEU A 1 72 ? 20.501 42.636 9.566 1.00 7.17 71 LEU A CA 1
ATOM 628 C C . LEU A 1 72 ? 20.640 44.018 8.919 1.00 7.81 71 LEU A C 1
ATOM 629 O O . LEU A 1 72 ? 21.098 44.143 7.776 1.00 8.96 71 LEU A O 1
ATOM 634 N N . PHE A 1 73 ? 20.206 45.042 9.651 1.00 7.41 72 PHE A N 1
ATOM 635 C CA . PHE A 1 73 ? 20.219 46.402 9.133 1.00 8.09 72 PHE A CA 1
ATOM 636 C C . PHE A 1 73 ? 21.333 47.251 9.789 1.00 8.32 72 PHE A C 1
ATOM 637 O O . PHE A 1 73 ? 21.405 48.441 9.562 1.00 9.09 72 PHE A O 1
ATOM 645 N N . GLY A 1 74 ? 22.193 46.642 10.599 1.00 8.76 73 GLY A N 1
ATOM 646 C CA . GLY A 1 74 ? 23.297 47.340 11.268 1.00 8.50 73 GLY A CA 1
ATOM 647 C C . GLY A 1 74 ? 22.859 48.575 12.021 1.00 8.16 73 GLY A C 1
ATOM 648 O O . GLY A 1 74 ? 23.445 49.651 11.875 1.00 8.72 73 GLY A O 1
ATOM 649 N N . GLY A 1 75 ? 21.819 48.415 12.829 1.00 7.24 74 GLY A N 1
ATOM 650 C CA . GLY A 1 75 ? 21.209 49.561 13.490 1.00 7.79 74 GLY A CA 1
ATOM 651 C C . GLY A 1 75 ? 21.957 50.069 14.697 1.00 7.71 74 GLY A C 1
ATOM 652 O O . GLY A 1 75 ? 22.795 49.368 15.286 1.00 8.79 74 GLY A O 1
ATOM 653 N N . ASP A 1 76 ? 21.654 51.307 15.082 1.00 7.48 75 ASP A N 1
ATOM 654 C CA . ASP A 1 76 ? 22.173 51.864 16.312 1.00 7.60 75 ASP A CA 1
ATOM 655 C C . ASP A 1 76 ? 21.268 51.645 17.528 1.00 7.42 75 ASP A C 1
ATOM 656 O O . ASP A 1 76 ? 21.764 51.465 18.648 1.00 9.09 75 ASP A O 1
ATOM 661 N N . LYS A 1 77 ? 19.948 51.674 17.346 1.00 6.83 76 LYS A N 1
ATOM 662 C CA . LYS A 1 77 ? 18.982 51.571 18.429 1.00 7.16 76 LYS A CA 1
ATOM 663 C C . LYS A 1 77 ? 17.664 51.085 17.831 1.00 6.67 76 LYS A C 1
ATOM 664 O O . LYS A 1 77 ? 17.313 51.477 16.754 1.00 7.52 76 LYS A O 1
ATOM 686 N N . ASN A 1 79 ? 13.484 51.007 18.146 1.00 6.96 78 ASN A N 1
ATOM 687 C CA . ASN A 1 79 ? 12.288 51.634 18.739 1.00 6.96 78 ASN A CA 1
ATOM 688 C C . ASN A 1 79 ? 11.120 50.650 18.537 1.00 7.35 78 ASN A C 1
ATOM 689 O O . ASN A 1 79 ? 10.864 50.219 17.406 1.00 9.17 78 ASN A O 1
ATOM 694 N N . VAL A 1 80 ? 10.462 50.275 19.631 1.00 6.28 79 VAL A N 1
ATOM 695 C CA . VAL A 1 80 ? 9.369 49.326 19.617 1.00 6.51 79 VAL A CA 1
ATOM 696 C C . VAL A 1 80 ? 8.190 49.992 20.299 1.00 6.08 79 VAL A C 1
ATOM 697 O O . VAL A 1 80 ? 8.332 50.602 21.365 1.00 7.05 79 VAL A O 1
ATOM 701 N N . ALA A 1 81 ? 7.003 49.919 19.681 1.00 6.20 80 ALA A N 1
ATOM 702 C CA . ALA A 1 81 ? 5.852 50.673 20.198 1.00 6.46 80 ALA A CA 1
ATOM 703 C C . ALA A 1 81 ? 4.531 50.073 19.790 1.00 5.88 80 ALA A C 1
ATOM 704 O O . ALA A 1 81 ? 4.380 49.594 18.668 1.00 6.63 80 ALA A O 1
ATOM 706 N N . ALA A 1 82 ? 3.546 50.160 20.688 1.00 6.19 81 ALA A N 1
ATOM 707 C CA . ALA A 1 82 ? 2.143 49.847 20.396 1.00 6.72 81 ALA A CA 1
ATOM 708 C C . ALA A 1 82 ? 1.406 51.167 20.712 1.00 6.48 81 ALA A C 1
ATOM 709 O O . ALA A 1 82 ? 1.339 51.576 21.872 1.00 7.47 81 ALA A O 1
ATOM 711 N N . LEU A 1 83 ? 0.890 51.840 19.676 1.00 6.64 82 LEU A N 1
ATOM 712 C CA . LEU A 1 83 ? 0.281 53.155 19.770 1.00 6.74 82 LEU A CA 1
ATOM 713 C C . LEU A 1 83 ? -1.226 52.989 19.419 1.00 7.37 82 LEU A C 1
ATOM 714 O O . LEU A 1 83 ? -2.055 52.869 20.329 1.00 8.84 82 LEU A O 1
ATOM 719 N N . GLY A 1 84 ? -1.579 52.998 18.140 1.00 6.98 83 GLY A N 1
ATOM 720 C CA . GLY A 1 84 ? -2.938 52.659 17.746 1.00 8.32 83 GLY A CA 1
ATOM 721 C C . GLY A 1 84 ? -4.001 53.699 18.037 1.00 8.03 83 GLY A C 1
ATOM 722 O O . GLY A 1 84 ? -5.157 53.339 18.250 1.00 8.88 83 GLY A O 1
ATOM 723 N N . ASN A 1 85 ? -3.649 54.989 18.023 1.00 8.24 84 ASN A N 1
ATOM 724 C CA . ASN A 1 85 ? -4.641 55.998 18.350 1.00 8.68 84 ASN A CA 1
ATOM 725 C C . ASN A 1 85 ? -5.741 56.074 17.296 1.00 10.11 84 ASN A C 1
ATOM 726 O O . ASN A 1 85 ? -6.892 56.358 17.654 1.00 13.26 84 ASN A O 1
ATOM 747 N N . VAL A 1 87 ? -5.971 53.442 14.620 1.00 9.53 86 VAL A N 1
ATOM 748 C CA . VAL A 1 87 ? -6.222 52.083 14.148 1.00 7.98 86 VAL A CA 1
ATOM 749 C C . VAL A 1 87 ? -6.356 51.210 15.366 1.00 8.22 86 VAL A C 1
ATOM 750 O O . VAL A 1 87 ? -5.378 51.003 16.099 1.00 10.07 86 VAL A O 1
ATOM 754 N N . PRO A 1 88 ? -7.559 50.690 15.625 1.00 8.27 87 PRO A N 1
ATOM 755 C CA . PRO A 1 88 ? -7.786 50.013 16.919 1.00 9.21 87 PRO A CA 1
ATOM 756 C C . PRO A 1 88 ? -7.213 48.595 16.992 1.00 9.50 87 PRO A C 1
ATOM 757 O O . PRO A 1 88 ? -7.027 48.084 18.073 1.00 13.49 87 PRO A O 1
ATOM 761 N N . GLN A 1 89 ? -6.858 48.028 15.856 1.00 7.39 88 GLN A N 1
ATOM 762 C CA . GLN A 1 89 ? -6.300 46.694 15.787 1.00 6.80 88 GLN A CA 1
ATOM 763 C C . GLN A 1 89 ? -4.860 46.700 16.281 1.00 5.77 88 GLN A C 1
ATOM 764 O O . GLN A 1 89 ? -4.004 47.330 15.683 1.00 7.87 88 GLN A O 1
ATOM 770 N N . LEU A 1 90 ? -4.596 45.957 17.343 1.00 6.11 89 LEU A N 1
ATOM 771 C CA . LEU A 1 90 ? -3.270 45.892 17.948 1.00 6.51 89 LEU A CA 1
ATOM 772 C C . LEU A 1 90 ? -2.209 45.570 16.879 1.00 6.55 89 LEU A C 1
ATOM 773 O O . LEU A 1 90 ? -2.309 44.569 16.167 1.00 6.73 89 LEU A O 1
ATOM 778 N N . HIS A 1 91 ? -1.159 46.412 16.843 1.00 6.02 90 HIS A N 1
ATOM 779 C CA . HIS A 1 91 ? -0.035 46.172 15.973 1.00 6.37 90 HIS A CA 1
ATOM 780 C C . HIS A 1 91 ? 1.202 46.755 16.643 1.00 6.82 90 HIS A C 1
ATOM 781 O O . HIS A 1 91 ? 1.136 47.804 17.271 1.00 8.27 90 HIS A O 1
ATOM 788 N N A LEU A 1 92 ? 2.325 46.066 16.468 0.60 5.40 91 LEU A N 1
ATOM 789 N N B LEU A 1 92 ? 2.314 46.015 16.566 0.40 7.30 91 LEU A N 1
ATOM 790 C CA A LEU A 1 92 ? 3.534 46.403 17.199 0.60 5.20 91 LEU A CA 1
ATOM 791 C CA B LEU A 1 92 ? 3.571 46.432 17.195 0.40 7.41 91 LEU A CA 1
ATOM 792 C C A LEU A 1 92 ? 4.602 46.857 16.209 0.60 5.53 91 LEU A C 1
ATOM 793 C C B LEU A 1 92 ? 4.578 46.880 16.168 0.40 7.25 91 LEU A C 1
ATOM 794 O O A LEU A 1 92 ? 5.034 46.076 15.353 0.60 6.63 91 LEU A O 1
ATOM 795 O O B LEU A 1 92 ? 4.978 46.113 15.287 0.40 8.45 91 LEU A O 1
ATOM 804 N N . HIS A 1 93 ? 5.004 48.119 16.321 1.00 6.14 92 HIS A N 1
ATOM 805 C CA . HIS A 1 93 ? 6.039 48.739 15.473 1.00 6.47 92 HIS A CA 1
ATOM 806 C C . HIS A 1 93 ? 7.425 48.355 15.920 1.00 6.23 92 HIS A C 1
ATOM 807 O O . HIS A 1 93 ? 7.710 48.386 17.107 1.00 6.84 92 HIS A O 1
ATOM 814 N N . HIS A 1 94 ? 8.288 48.030 14.952 1.00 5.55 93 HIS A N 1
ATOM 815 C CA . HIS A 1 94 ? 9.711 47.749 15.176 1.00 6.43 93 HIS A CA 1
ATOM 816 C C . HIS A 1 94 ? 10.508 48.567 14.161 1.00 5.75 93 HIS A C 1
ATOM 817 O O . HIS A 1 94 ? 10.440 48.284 12.963 1.00 7.42 93 HIS A O 1
ATOM 824 N N . ILE A 1 95 ? 11.191 49.595 14.657 1.00 6.07 94 ILE A N 1
ATOM 825 C CA . ILE A 1 95 ? 11.846 50.572 13.768 1.00 5.67 94 ILE A CA 1
ATOM 826 C C . ILE A 1 95 ? 13.336 50.622 14.104 1.00 5.86 94 ILE A C 1
ATOM 827 O O . ILE A 1 95 ? 13.707 50.856 15.257 1.00 7.09 94 ILE A O 1
ATOM 832 N N . VAL A 1 96 ? 14.177 50.327 13.122 1.00 5.31 95 VAL A N 1
ATOM 833 C CA . VAL A 1 96 ? 15.625 50.477 13.281 1.00 5.93 95 VAL A CA 1
ATOM 834 C C . VAL A 1 96 ? 16.006 51.937 13.138 1.00 5.88 95 VAL A C 1
ATOM 835 O O . VAL A 1 96 ? 15.627 52.587 12.169 1.00 7.64 95 VAL A O 1
ATOM 839 N N . ARG A 1 97 ? 16.744 52.438 14.127 1.00 6.10 96 ARG A N 1
ATOM 840 C CA . ARG A 1 97 ? 17.192 53.829 14.122 1.00 6.03 96 ARG A CA 1
ATOM 841 C C . ARG A 1 97 ? 18.709 53.922 13.988 1.00 6.90 96 ARG A C 1
ATOM 842 O O . ARG A 1 97 ? 19.442 53.008 14.414 1.00 7.00 96 ARG A O 1
ATOM 850 N N . TYR A 1 98 ? 19.149 55.044 13.422 1.00 7.02 97 TYR A N 1
ATOM 851 C CA . TYR A 1 98 ? 20.554 55.336 13.238 1.00 7.60 97 TYR A CA 1
ATOM 852 C C . TYR A 1 98 ? 20.798 56.757 13.723 1.00 7.57 97 TYR A C 1
ATOM 853 O O . TYR A 1 98 ? 19.985 57.630 13.480 1.00 8.13 97 TYR A O 1
ATOM 862 N N A GLN A 1 99 ? 21.978 57.005 14.285 0.50 8.29 98 GLN A N 1
ATOM 863 N N B GLN A 1 99 ? 21.957 56.979 14.348 0.50 8.54 98 GLN A N 1
ATOM 864 C CA A GLN A 1 99 ? 22.361 58.381 14.632 0.50 9.05 98 GLN A CA 1
ATOM 865 C CA B GLN A 1 99 ? 22.407 58.339 14.679 0.50 9.67 98 GLN A CA 1
ATOM 866 C C A GLN A 1 99 ? 22.340 59.287 13.388 0.50 9.34 98 GLN A C 1
ATOM 867 C C B GLN A 1 99 ? 22.262 59.232 13.475 0.50 10.33 98 GLN A C 1
ATOM 868 O O A GLN A 1 99 ? 22.144 60.504 13.509 0.50 10.35 98 GLN A O 1
ATOM 869 O O B GLN A 1 99 ? 22.772 58.918 12.419 0.50 11.50 98 GLN A O 1
ATOM 880 N N A GLY A 1 100 ? 22.494 58.716 12.198 0.50 10.86 99 GLY A N 1
ATOM 881 N N B GLY A 1 100 ? 21.570 60.355 13.633 0.50 11.26 99 GLY A N 1
ATOM 882 C CA A GLY A 1 100 ? 22.452 59.519 10.972 0.50 11.13 99 GLY A CA 1
ATOM 883 C CA B GLY A 1 100 ? 21.437 61.300 12.540 0.50 11.85 99 GLY A CA 1
ATOM 884 C C A GLY A 1 100 ? 21.084 59.657 10.322 0.50 10.75 99 GLY A C 1
ATOM 885 C C B GLY A 1 100 ? 20.467 60.924 11.418 0.50 11.57 99 GLY A C 1
ATOM 886 O O A GLY A 1 100 ? 20.942 60.350 9.305 0.50 12.27 99 GLY A O 1
ATOM 887 O O B GLY A 1 100 ? 20.422 61.583 10.372 0.50 14.97 99 GLY A O 1
ATOM 888 N N A ASP A 1 101 ? 20.056 59.044 10.899 0.50 9.69 100 ASP A N 1
ATOM 889 N N B ASP A 1 101 ? 19.705 59.846 11.597 0.50 8.96 100 ASP A N 1
ATOM 890 C CA A ASP A 1 101 ? 18.716 59.082 10.275 0.50 9.03 100 ASP A CA 1
ATOM 891 C CA B ASP A 1 101 ? 18.656 59.499 10.642 0.50 9.44 100 ASP A CA 1
ATOM 892 C C A ASP A 1 101 ? 18.032 60.451 10.393 0.50 8.56 100 ASP A C 1
ATOM 893 C C B ASP A 1 101 ? 17.588 60.595 10.616 0.50 11.52 100 ASP A C 1
ATOM 894 O O A ASP A 1 101 ? 18.432 61.297 11.196 0.50 10.18 100 ASP A O 1
ATOM 895 O O B ASP A 1 101 ? 17.633 61.531 11.419 0.50 11.29 100 ASP A O 1
ATOM 904 N N A PRO A 1 102 ? 17.025 60.708 9.542 0.50 9.34 101 PRO A N 1
ATOM 905 N N B PRO A 1 102 ? 16.661 60.532 9.649 0.50 13.09 101 PRO A N 1
ATOM 906 C CA A PRO A 1 102 ? 16.419 62.039 9.418 0.50 9.82 101 PRO A CA 1
ATOM 907 C CA B PRO A 1 102 ? 15.623 61.558 9.639 0.50 14.57 101 PRO A CA 1
ATOM 908 C C A PRO A 1 102 ? 15.633 62.533 10.629 0.50 9.59 101 PRO A C 1
ATOM 909 C C B PRO A 1 102 ? 14.865 61.508 10.979 0.50 17.57 101 PRO A C 1
ATOM 910 O O A PRO A 1 102 ? 15.320 63.736 10.699 0.50 13.59 101 PRO A O 1
ATOM 911 O O B PRO A 1 102 ? 14.299 60.492 11.376 0.50 18.47 101 PRO A O 1
ATOM 918 N N A ALA A 1 103 ? 15.316 61.633 11.574 0.50 9.60 102 ALA A N 1
ATOM 919 N N B ALA A 1 103 ? 14.933 62.588 11.726 0.50 20.26 102 ALA A N 1
ATOM 920 C CA A ALA A 1 103 ? 14.460 61.986 12.704 0.50 9.60 102 ALA A CA 1
ATOM 921 C CA B ALA A 1 103 ? 14.383 62.579 13.070 0.50 19.56 102 ALA A CA 1
ATOM 922 C C A ALA A 1 103 ? 15.219 62.080 14.000 0.50 11.22 102 ALA A C 1
ATOM 923 C C B ALA A 1 103 ? 15.364 62.296 14.232 0.50 18.12 102 ALA A C 1
ATOM 924 O O A ALA A 1 103 ? 14.656 62.565 15.009 0.50 13.71 102 ALA A O 1
ATOM 925 O O B ALA A 1 103 ? 15.047 62.695 15.341 0.50 20.18 102 ALA A O 1
ATOM 928 N N A TRP A 1 104 ? 16.459 61.602 13.992 0.50 13.87 103 TRP A N 1
ATOM 929 N N B TRP A 1 104 ? 16.499 61.616 14.045 0.50 16.68 103 TRP A N 1
ATOM 930 C CA A TRP A 1 104 ? 17.209 61.357 15.209 0.50 14.56 103 TRP A CA 1
ATOM 931 C CA B TRP A 1 104 ? 17.350 61.280 15.211 0.50 14.71 103 TRP A CA 1
ATOM 932 C C A TRP A 1 104 ? 17.451 62.659 15.935 0.50 17.04 103 TRP A C 1
ATOM 933 C C B TRP A 1 104 ? 17.711 62.557 15.946 0.50 15.86 103 TRP A C 1
ATOM 934 O O A TRP A 1 104 ? 17.573 63.726 15.301 0.50 18.67 103 TRP A O 1
ATOM 935 O O B TRP A 1 104 ? 18.254 63.488 15.323 0.50 14.66 103 TRP A O 1
ATOM 956 N N . PRO A 1 105 ? 17.466 62.603 17.274 1.00 16.52 104 PRO A N 1
ATOM 957 C CA . PRO A 1 105 ? 17.043 61.532 18.165 1.00 16.97 104 PRO A CA 1
ATOM 958 C C . PRO A 1 105 ? 15.542 61.465 18.525 1.00 16.21 104 PRO A C 1
ATOM 959 O O . PRO A 1 105 ? 15.172 60.706 19.438 1.00 19.91 104 PRO A O 1
ATOM 963 N N . GLY A 1 106 ? 14.678 62.210 17.853 1.00 16.96 105 GLY A N 1
ATOM 964 C CA . GLY A 1 106 ? 13.256 62.144 18.084 1.00 15.95 105 GLY A CA 1
ATOM 965 C C . GLY A 1 106 ? 12.561 60.929 17.480 1.00 14.11 105 GLY A C 1
ATOM 966 O O . GLY A 1 106 ? 13.191 60.134 16.773 1.00 14.91 105 GLY A O 1
ATOM 967 N N . PRO A 1 107 ? 11.251 60.788 17.735 1.00 14.84 106 PRO A N 1
ATOM 968 C CA . PRO A 1 107 ? 10.485 59.697 17.171 1.00 16.02 106 PRO A CA 1
ATOM 969 C C . PRO A 1 107 ? 10.250 59.906 15.675 1.00 16.61 106 PRO A C 1
ATOM 970 O O . PRO A 1 107 ? 10.316 61.045 15.175 1.00 17.96 106 PRO A O 1
ATOM 974 N N . VAL A 1 108 ? 9.974 58.819 14.966 1.00 14.11 107 VAL A N 1
ATOM 975 C CA . VAL A 1 108 ? 9.764 58.900 13.537 1.00 14.56 107 VAL A CA 1
ATOM 976 C C . VAL A 1 108 ? 8.366 59.329 13.146 1.00 17.15 107 VAL A C 1
ATOM 977 O O . VAL A 1 108 ? 8.193 59.935 12.067 1.00 19.99 107 VAL A O 1
ATOM 981 N N A TRP A 1 109 ? 7.344 59.031 13.950 0.50 19.49 108 TRP A N 1
ATOM 982 N N B TRP A 1 109 ? 7.394 58.980 13.996 0.50 19.12 108 TRP A N 1
ATOM 983 C CA A TRP A 1 109 ? 5.939 59.159 13.484 0.50 21.98 108 TRP A CA 1
ATOM 984 C CA B TRP A 1 109 ? 5.985 59.197 13.694 0.50 21.87 108 TRP A CA 1
ATOM 985 C C A TRP A 1 109 ? 5.498 60.613 13.204 0.50 25.72 108 TRP A C 1
ATOM 986 C C B TRP A 1 109 ? 5.742 60.701 13.555 0.50 25.17 108 TRP A C 1
ATOM 987 O O A TRP A 1 109 ? 5.393 61.382 14.150 0.50 27.18 108 TRP A O 1
ATOM 988 O O B TRP A 1 109 ? 6.037 61.499 14.443 0.50 25.54 108 TRP A O 1
ATOM 1009 N N A GLY A 1 110 ? 5.256 60.977 11.927 0.70 27.45 109 GLY A N 1
ATOM 1010 N N B GLY A 1 110 ? 5.282 61.071 12.356 0.30 26.54 109 GLY A N 1
ATOM 1011 C CA A GLY A 1 110 ? 4.834 62.335 11.544 0.70 28.66 109 GLY A CA 1
ATOM 1012 C CA B GLY A 1 110 ? 4.910 62.448 12.024 0.30 27.75 109 GLY A CA 1
ATOM 1013 C C A GLY A 1 110 ? 5.961 63.326 11.306 0.70 29.36 109 GLY A C 1
ATOM 1014 C C B GLY A 1 110 ? 5.966 63.332 11.375 0.30 28.55 109 GLY A C 1
ATOM 1015 O O A GLY A 1 110 ? 5.697 64.513 11.104 0.70 33.75 109 GLY A O 1
ATOM 1016 O O B GLY A 1 110 ? 5.644 64.430 10.915 0.30 30.79 109 GLY A O 1
ATOM 1017 N N . LYS A 1 111 ? 7.215 62.870 11.318 1.00 28.49 110 LYS A N 1
ATOM 1018 C CA . LYS A 1 111 ? 8.359 63.742 11.011 1.00 28.09 110 LYS A CA 1
ATOM 1019 C C . LYS A 1 111 ? 8.310 64.312 9.575 1.00 28.04 110 LYS A C 1
ATOM 1020 O O . LYS A 1 111 ? 8.555 65.506 9.364 1.00 29.54 110 LYS A O 1
ATOM 1026 N N A GLN A 1 112 ? 8.024 63.458 8.597 0.70 26.16 111 GLN A N 1
ATOM 1027 N N B GLN A 1 112 ? 7.953 63.448 8.622 0.30 26.60 111 GLN A N 1
ATOM 1028 C CA A GLN A 1 112 ? 8.009 63.879 7.195 0.70 24.52 111 GLN A CA 1
ATOM 1029 C CA B GLN A 1 112 ? 8.102 63.709 7.190 0.30 25.43 111 GLN A CA 1
ATOM 1030 C C A GLN A 1 112 ? 7.184 62.891 6.376 0.70 23.82 111 GLN A C 1
ATOM 1031 C C B GLN A 1 112 ? 7.092 62.876 6.405 0.30 24.63 111 GLN A C 1
ATOM 1032 O O A GLN A 1 112 ? 6.871 61.801 6.849 0.70 22.55 111 GLN A O 1
ATOM 1033 O O B GLN A 1 112 ? 6.587 61.875 6.921 0.30 25.18 111 GLN A O 1
ATOM 1044 N N . PRO A 1 113 ? 6.800 63.261 5.144 1.00 23.62 112 PRO A N 1
ATOM 1045 C CA . PRO A 1 113 ? 5.957 62.323 4.362 1.00 20.94 112 PRO A CA 1
ATOM 1046 C C . PRO A 1 113 ? 6.652 60.951 4.102 1.00 17.87 112 PRO A C 1
ATOM 1047 O O . PRO A 1 113 ? 7.872 60.924 3.981 1.00 20.49 112 PRO A O 1
ATOM 1051 N N . PRO A 1 114 ? 5.879 59.869 3.974 1.00 18.86 113 PRO A N 1
ATOM 1052 C CA . PRO A 1 114 ? 6.496 58.568 3.659 1.00 18.14 113 PRO A CA 1
ATOM 1053 C C . PRO A 1 114 ? 6.981 58.499 2.231 1.00 16.79 113 PRO A C 1
ATOM 1054 O O . PRO A 1 114 ? 6.413 59.166 1.335 1.00 18.90 113 PRO A O 1
ATOM 1058 N N . VAL A 1 115 ? 8.024 57.712 2.014 1.00 13.54 114 VAL A N 1
ATOM 1059 C CA . VAL A 1 115 ? 8.524 57.450 0.677 1.00 12.80 114 VAL A CA 1
ATOM 1060 C C . VAL A 1 115 ? 8.245 55.962 0.385 1.00 10.89 114 VAL A C 1
ATOM 1061 O O . VAL A 1 115 ? 8.850 55.088 1.015 1.00 11.69 114 VAL A O 1
ATOM 1065 N N . PRO A 1 116 ? 7.353 55.665 -0.574 1.00 11.04 115 PRO A N 1
ATOM 1066 C CA . PRO A 1 116 ? 7.025 54.257 -0.817 1.00 10.75 115 PRO A CA 1
ATOM 1067 C C . PRO A 1 116 ? 8.233 53.483 -1.373 1.00 10.98 115 PRO A C 1
ATOM 1068 O O . PRO A 1 116 ? 9.080 54.031 -2.084 1.00 11.63 115 PRO A O 1
ATOM 1072 N N . TYR A 1 117 ? 8.301 52.214 -1.036 1.00 10.39 116 TYR A N 1
ATOM 1073 C CA . TYR A 1 117 ? 9.283 51.322 -1.600 1.00 9.84 116 TYR A CA 1
ATOM 1074 C C . TYR A 1 117 ? 9.046 51.165 -3.088 1.00 11.11 116 TYR A C 1
ATOM 1075 O O . TYR A 1 117 ? 7.911 50.948 -3.532 1.00 13.08 116 TYR A O 1
ATOM 1084 N N . THR A 1 118 ? 10.125 51.185 -3.853 1.00 12.41 117 THR A N 1
ATOM 1085 C CA . THR A 1 118 ? 10.027 50.718 -5.234 1.00 12.08 117 THR A CA 1
ATOM 1086 C C . THR A 1 118 ? 9.865 49.191 -5.234 1.00 12.63 117 THR A C 1
ATOM 1087 O O . THR A 1 118 ? 10.071 48.541 -4.220 1.00 11.79 117 THR A O 1
ATOM 1091 N N A GLU A 1 119 ? 9.510 48.641 -6.389 0.50 12.78 118 GLU A N 1
ATOM 1092 N N B GLU A 1 119 ? 9.488 48.596 -6.369 0.50 13.14 118 GLU A N 1
ATOM 1093 C CA A GLU A 1 119 ? 9.343 47.209 -6.545 0.50 13.41 118 GLU A CA 1
ATOM 1094 C CA B GLU A 1 119 ? 9.295 47.138 -6.411 0.50 14.47 118 GLU A CA 1
ATOM 1095 C C A GLU A 1 119 ? 10.607 46.462 -6.141 0.50 13.26 118 GLU A C 1
ATOM 1096 C C B GLU A 1 119 ? 10.620 46.430 -6.136 0.50 13.71 118 GLU A C 1
ATOM 1097 O O A GLU A 1 119 ? 10.554 45.454 -5.434 0.50 12.70 118 GLU A O 1
ATOM 1098 O O B GLU A 1 119 ? 10.657 45.412 -5.448 0.50 12.54 118 GLU A O 1
ATOM 1109 N N A GLU A 1 120 ? 11.749 46.932 -6.625 0.50 13.80 119 GLU A N 1
ATOM 1110 N N B GLU A 1 120 ? 11.713 46.960 -6.672 0.50 13.84 119 GLU A N 1
ATOM 1111 C CA A GLU A 1 120 ? 13.003 46.255 -6.335 0.50 13.87 119 GLU A CA 1
ATOM 1112 C CA B GLU A 1 120 ? 13.016 46.374 -6.396 0.50 13.88 119 GLU A CA 1
ATOM 1113 C C A GLU A 1 120 ? 13.437 46.414 -4.876 0.50 12.82 119 GLU A C 1
ATOM 1114 C C B GLU A 1 120 ? 13.353 46.409 -4.901 0.50 12.69 119 GLU A C 1
ATOM 1115 O O A GLU A 1 120 ? 14.004 45.492 -4.297 0.50 12.64 119 GLU A O 1
ATOM 1116 O O B GLU A 1 120 ? 13.748 45.398 -4.331 0.50 12.15 119 GLU A O 1
ATOM 1127 N N . GLN A 1 121 ? 13.181 47.577 -4.280 1.00 12.85 120 GLN A N 1
ATOM 1128 C CA . GLN A 1 121 ? 13.491 47.748 -2.864 1.00 11.36 120 GLN A CA 1
ATOM 1129 C C . GLN A 1 121 ? 12.623 46.845 -1.993 1.00 10.59 120 GLN A C 1
ATOM 1130 O O . GLN A 1 121 ? 13.118 46.244 -1.020 1.00 11.58 120 GLN A O 1
ATOM 1136 N N . GLN A 1 122 ? 11.334 46.749 -2.320 1.00 10.48 121 GLN A N 1
ATOM 1137 C CA . GLN A 1 122 ? 10.446 45.864 -1.590 1.00 11.51 121 GLN A CA 1
ATOM 1138 C C . GLN A 1 122 ? 10.903 44.391 -1.665 1.00 10.39 121 GLN A C 1
ATOM 1139 O O . GLN A 1 122 ? 10.958 43.681 -0.656 1.00 11.14 121 GLN A O 1
ATOM 1145 N N . ALA A 1 123 ? 11.255 43.923 -2.867 1.00 11.28 122 ALA A N 1
ATOM 1146 C CA . ALA A 1 123 ? 11.691 42.550 -3.042 1.00 11.59 122 ALA A CA 1
ATOM 1147 C C . ALA A 1 123 ? 12.993 42.281 -2.306 1.00 11.54 122 ALA A C 1
ATOM 1148 O O . ALA A 1 123 ? 13.161 41.209 -1.719 1.00 11.16 122 ALA A O 1
ATOM 1150 N N A SER A 1 124 ? 13.897 43.259 -2.325 0.50 10.83 123 SER A N 1
ATOM 1151 N N B SER A 1 124 ? 13.891 43.271 -2.320 0.50 11.60 123 SER A N 1
ATOM 1152 C CA A SER A 1 124 ? 15.186 43.100 -1.686 0.50 12.04 123 SER A CA 1
ATOM 1153 C CA B SER A 1 124 ? 15.191 43.158 -1.669 0.50 13.71 123 SER A CA 1
ATOM 1154 C C A SER A 1 124 ? 15.007 42.968 -0.192 0.50 10.42 123 SER A C 1
ATOM 1155 C C B SER A 1 124 ? 15.043 43.011 -0.162 0.50 11.91 123 SER A C 1
ATOM 1156 O O A SER A 1 124 ? 15.618 42.104 0.446 0.50 11.06 123 SER A O 1
ATOM 1157 O O B SER A 1 124 ? 15.616 42.099 0.440 0.50 11.92 123 SER A O 1
ATOM 1162 N N A VAL A 1 125 ? 14.162 43.818 0.397 0.50 9.42 124 VAL A N 1
ATOM 1163 N N B VAL A 1 125 ? 14.266 43.903 0.462 0.50 10.67 124 VAL A N 1
ATOM 1164 C CA A VAL A 1 125 ? 14.014 43.763 1.838 0.50 9.55 124 VAL A CA 1
ATOM 1165 C CA B VAL A 1 125 ? 14.083 43.860 1.916 0.50 11.97 124 VAL A CA 1
ATOM 1166 C C A VAL A 1 125 ? 13.202 42.534 2.278 0.50 8.09 124 VAL A C 1
ATOM 1167 C C B VAL A 1 125 ? 13.390 42.570 2.355 0.50 9.58 124 VAL A C 1
ATOM 1168 O O A VAL A 1 125 ? 13.525 41.915 3.285 0.50 8.66 124 VAL A O 1
ATOM 1169 O O B VAL A 1 125 ? 13.752 41.943 3.340 0.50 10.20 124 VAL A O 1
ATOM 1176 N N A LYS A 1 126 ? 12.192 42.142 1.506 0.70 8.82 125 LYS A N 1
ATOM 1177 N N B LYS A 1 126 ? 12.376 42.179 1.586 0.30 9.51 125 LYS A N 1
ATOM 1178 C CA A LYS A 1 126 ? 11.520 40.875 1.797 0.70 9.97 125 LYS A CA 1
ATOM 1179 C CA B LYS A 1 126 ? 11.611 40.955 1.873 0.30 9.40 125 LYS A CA 1
ATOM 1180 C C A LYS A 1 126 ? 12.495 39.691 1.803 0.70 9.46 125 LYS A C 1
ATOM 1181 C C B LYS A 1 126 ? 12.481 39.698 1.800 0.30 9.91 125 LYS A C 1
ATOM 1182 O O A LYS A 1 126 ? 12.523 38.889 2.727 0.70 10.37 125 LYS A O 1
ATOM 1183 O O B LYS A 1 126 ? 12.374 38.807 2.642 0.30 10.84 125 LYS A O 1
ATOM 1194 N N . ALA A 1 127 ? 13.345 39.632 0.793 1.00 10.06 126 ALA A N 1
ATOM 1195 C CA . ALA A 1 127 ? 14.294 38.535 0.683 1.00 10.75 126 ALA A CA 1
ATOM 1196 C C . ALA A 1 127 ? 15.276 38.558 1.858 1.00 10.21 126 ALA A C 1
ATOM 1197 O O . ALA A 1 127 ? 15.567 37.491 2.454 1.00 11.76 126 ALA A O 1
ATOM 1199 N N A LYS A 1 128 ? 15.771 39.755 2.187 0.50 10.54 127 LYS A N 1
ATOM 1200 N N B LYS A 1 128 ? 15.797 39.728 2.218 0.50 10.48 127 LYS A N 1
ATOM 1201 C CA A LYS A 1 128 ? 16.743 39.951 3.266 0.50 12.43 127 L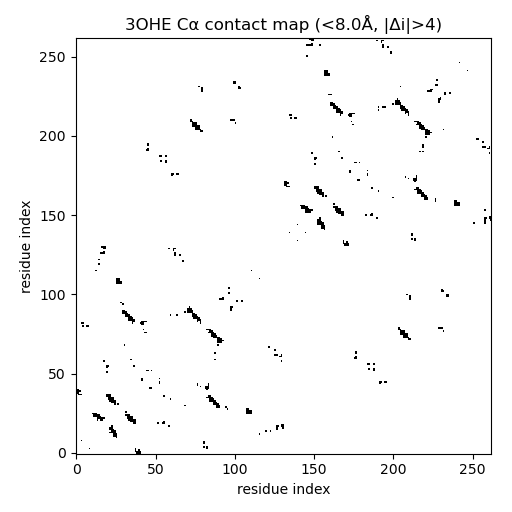YS A CA 1
ATOM 1202 C CA B LYS A 1 128 ? 16.780 39.783 3.299 0.50 11.81 127 LYS A CA 1
ATOM 1203 C C A LYS A 1 128 ? 16.191 39.420 4.596 0.50 10.29 127 LYS A C 1
ATOM 1204 C C B LYS A 1 128 ? 16.179 39.337 4.623 0.50 10.24 127 LYS A C 1
ATOM 1205 O O A LYS A 1 128 ? 16.928 38.870 5.421 0.50 10.74 127 LYS A O 1
ATOM 1206 O O B LYS A 1 128 ? 16.872 38.786 5.489 0.50 10.44 127 LYS A O 1
ATOM 1217 N N . LEU A 1 129 ? 14.882 39.576 4.788 1.00 9.87 128 LEU A N 1
ATOM 1218 C CA . LEU A 1 129 ? 14.203 39.202 6.015 1.00 9.75 128 LEU A CA 1
ATOM 1219 C C . LEU A 1 129 ? 13.734 37.750 6.108 1.00 9.75 128 LEU A C 1
ATOM 1220 O O . LEU A 1 129 ? 13.287 37.320 7.169 1.00 10.14 128 LEU A O 1
ATOM 1225 N N A GLN A 1 130 ? 13.797 36.979 5.031 0.50 10.36 129 GLN A N 1
ATOM 1226 N N B GLN A 1 130 ? 13.825 36.991 5.024 0.50 11.22 129 GLN A N 1
ATOM 1227 C CA A GLN A 1 130 ? 13.204 35.646 5.115 0.50 10.56 129 GLN A CA 1
ATOM 1228 C CA B GLN A 1 130 ? 13.271 35.643 5.048 0.50 12.74 129 GLN A CA 1
ATOM 1229 C C A GLN A 1 130 ? 13.861 34.711 6.152 0.50 10.75 129 GLN A C 1
ATOM 1230 C C B GLN A 1 130 ? 13.870 34.728 6.127 0.50 11.57 129 GLN A C 1
ATOM 1231 O O A GLN A 1 130 ? 13.137 34.003 6.845 0.50 11.55 129 GLN A O 1
ATOM 1232 O O B GLN A 1 130 ? 13.119 34.045 6.817 0.50 11.85 129 GLN A O 1
ATOM 1243 N N . PRO A 1 131 ? 15.211 34.710 6.291 1.00 10.49 130 PRO A N 1
ATOM 1244 C CA . PRO A 1 131 ? 15.770 33.845 7.351 1.00 10.58 130 PRO A CA 1
ATOM 1245 C C . PRO A 1 131 ? 15.213 34.155 8.751 1.00 10.10 130 PRO A C 1
ATOM 1246 O O . PRO A 1 131 ? 14.846 33.264 9.537 1.00 11.09 130 PRO A O 1
ATOM 1250 N N . LEU A 1 132 ? 15.116 35.436 9.048 1.00 9.55 131 LEU A N 1
ATOM 1251 C CA . LEU A 1 132 ? 14.661 35.881 10.359 1.00 9.02 131 LEU A CA 1
ATOM 1252 C C . LEU A 1 132 ? 13.183 35.495 10.507 1.00 9.63 131 LEU A C 1
ATOM 1253 O O . LEU A 1 132 ? 12.753 35.014 11.548 1.00 11.20 131 LEU A O 1
ATOM 1258 N N A LEU A 1 133 ? 12.385 35.745 9.472 0.60 9.31 132 LEU A N 1
ATOM 1259 N N B LEU A 1 133 ? 12.393 35.721 9.465 0.40 10.72 132 LEU A N 1
ATOM 1260 C CA A LEU A 1 133 ? 10.975 35.387 9.533 0.60 11.38 132 LEU A CA 1
ATOM 1261 C CA B LEU A 1 133 ? 10.978 35.401 9.540 0.40 12.63 132 LEU A CA 1
ATOM 1262 C C A LEU A 1 133 ? 10.770 33.894 9.763 0.60 10.14 132 LEU A C 1
ATOM 1263 C C B LEU A 1 133 ? 10.726 33.896 9.699 0.40 12.16 132 LEU A C 1
ATOM 1264 O O A LEU A 1 133 ? 9.907 33.494 10.554 0.60 10.34 132 LEU A O 1
ATOM 1265 O O B LEU A 1 133 ? 9.767 33.493 10.360 0.40 14.27 132 LEU A O 1
ATOM 1274 N N . GLU A 1 134 ? 11.610 33.064 9.151 1.00 11.89 133 GLU A N 1
ATOM 1275 C CA . GLU A 1 134 ? 11.522 31.633 9.366 1.00 11.55 133 GLU A CA 1
ATOM 1276 C C . GLU A 1 134 ? 11.752 31.230 10.853 1.00 11.68 133 GLU A C 1
ATOM 1277 O O . GLU A 1 134 ? 11.141 30.259 11.334 1.00 13.69 133 GLU A O 1
ATOM 1283 N N A GLN A 1 135 ? 12.604 31.995 11.561 0.60 10.12 134 GLN A N 1
ATOM 1284 N N B GLN A 1 135 ? 12.569 31.972 11.595 0.40 11.64 134 GLN A N 1
ATOM 1285 C CA A GLN A 1 135 ? 12.812 31.820 12.997 0.60 10.06 134 GLN A CA 1
ATOM 1286 C CA B GLN A 1 135 ? 12.750 31.654 13.005 0.40 12.28 134 GLN A CA 1
ATOM 1287 C C A GLN A 1 135 ? 11.519 31.991 13.800 0.60 9.76 134 GLN A C 1
ATOM 1288 C C B GLN A 1 135 ? 11.598 32.171 13.889 0.40 11.77 134 GLN A C 1
ATOM 1289 O O A GLN A 1 135 ? 11.380 31.406 14.882 0.60 10.68 134 GLN A O 1
ATOM 1290 O O B GLN A 1 135 ? 11.633 32.027 15.122 0.40 11.91 134 GLN A O 1
ATOM 1301 N N . LEU A 1 136 ? 10.598 32.797 13.265 1.00 10.54 135 LEU A N 1
ATOM 1302 C CA . LEU A 1 136 ? 9.379 33.224 13.979 1.00 9.52 135 LEU A CA 1
ATOM 1303 C C . LEU A 1 136 ? 8.202 32.265 13.717 1.00 10.15 135 LEU A C 1
ATOM 1304 O O . LEU A 1 136 ? 7.110 32.433 14.279 1.00 10.42 135 LEU A O 1
ATOM 1309 N N . ALA A 1 137 ? 8.421 31.238 12.897 1.00 11.28 136 ALA A N 1
ATOM 1310 C CA . ALA A 1 137 ? 7.346 30.312 12.468 1.00 12.01 136 ALA A CA 1
ATOM 1311 C C . ALA A 1 137 ? 6.993 29.296 13.542 1.00 13.98 136 ALA A C 1
ATOM 1312 O O . ALA A 1 137 ? 7.847 28.917 14.361 1.00 16.79 136 ALA A O 1
ATOM 1315 N N . GLY B 1 1 ? 26.044 43.634 37.141 1.00 16.44 0 GLY B N 1
ATOM 1316 C CA . GLY B 1 1 ? 26.651 44.798 37.808 1.00 11.90 0 GLY B CA 1
ATOM 1317 C C . GLY B 1 1 ? 25.681 45.487 38.704 1.00 9.98 0 GLY B C 1
ATOM 1318 O O . GLY B 1 1 ? 24.598 44.973 38.966 1.00 13.76 0 GLY B O 1
ATOM 1335 N N . PHE B 1 3 ? 23.073 48.098 39.301 1.00 8.06 2 PHE B N 1
ATOM 1336 C CA . PHE B 1 3 ? 22.137 48.992 38.640 1.00 8.11 2 PHE B CA 1
ATOM 1337 C C . PHE B 1 3 ? 22.184 50.374 39.245 1.00 8.44 2 PHE B C 1
ATOM 1338 O O . PHE B 1 3 ? 22.192 50.501 40.476 1.00 9.62 2 PHE B O 1
ATOM 1346 N N . GLN B 1 4 ? 22.197 51.393 38.394 1.00 7.70 3 GLN B N 1
ATOM 1347 C CA . GLN B 1 4 ? 22.060 52.776 38.827 1.00 7.16 3 GLN B CA 1
ATOM 1348 C C . GLN B 1 4 ? 21.128 53.478 37.866 1.00 7.31 3 GLN B C 1
ATOM 1349 O O . GLN B 1 4 ? 21.389 53.514 36.657 1.00 7.92 3 GLN B O 1
ATOM 1355 N N . LEU B 1 5 ? 20.055 54.028 38.405 1.00 7.33 4 LEU B N 1
ATOM 1356 C CA . LEU B 1 5 ? 19.113 54.761 37.544 1.00 7.29 4 LEU B CA 1
ATOM 1357 C C . LEU B 1 5 ? 19.839 55.875 36.810 1.00 7.02 4 LEU B C 1
ATOM 1358 O O . LEU B 1 5 ? 20.576 56.658 37.411 1.00 8.51 4 LEU B O 1
ATOM 1363 N N . HIS B 1 6 ? 19.633 55.957 35.509 1.00 7.23 5 HIS B N 1
ATOM 1364 C CA . HIS B 1 6 ? 20.266 56.951 34.683 1.00 7.35 5 HIS B CA 1
ATOM 1365 C C . HIS B 1 6 ? 19.876 58.360 35.153 1.00 7.96 5 HIS B C 1
ATOM 1366 O O . HIS B 1 6 ? 18.716 58.617 35.448 1.00 7.95 5 HIS B O 1
ATOM 1373 N N . GLU B 1 7 ? 20.848 59.275 35.191 1.00 8.25 6 GLU B N 1
ATOM 1374 C CA . GLU B 1 7 ? 20.605 60.610 35.704 1.00 8.53 6 GLU B CA 1
ATOM 1375 C C . GLU B 1 7 ? 19.488 61.348 35.005 1.00 9.28 6 GLU B C 1
ATOM 1376 O O . GLU B 1 7 ? 18.780 62.141 35.632 1.00 10.40 6 GLU B O 1
ATOM 1382 N N . ARG B 1 8 ? 19.336 61.140 33.704 1.00 8.96 7 ARG B N 1
ATOM 1383 C CA . ARG B 1 8 ? 18.273 61.837 32.989 1.00 9.49 7 ARG B CA 1
ATOM 1384 C C . ARG B 1 8 ? 16.895 61.305 33.404 1.00 8.52 7 ARG B C 1
ATOM 1385 O O . ARG B 1 8 ? 15.931 62.074 33.587 1.00 9.91 7 ARG B O 1
ATOM 1393 N N . LEU B 1 9 ? 16.790 59.998 33.571 1.00 7.74 8 LEU B N 1
ATOM 1394 C CA . LEU B 1 9 ? 15.538 59.431 34.064 1.00 8.29 8 LEU B CA 1
ATOM 1395 C C . LEU B 1 9 ? 15.261 59.934 35.474 1.00 8.67 8 LEU B C 1
ATOM 1396 O O . LEU B 1 9 ? 14.108 60.257 35.776 1.00 9.61 8 LEU B O 1
ATOM 1401 N N . ALA B 1 10 ? 16.270 59.986 36.344 1.00 8.03 9 ALA B N 1
ATOM 1402 C CA . ALA B 1 10 ? 16.063 60.466 37.679 1.00 9.22 9 ALA B CA 1
ATOM 1403 C C . ALA B 1 10 ? 15.598 61.917 37.672 1.00 9.32 9 ALA B C 1
ATOM 1404 O O . ALA B 1 10 ? 14.682 62.281 38.409 1.00 11.71 9 ALA B O 1
ATOM 1406 N N . ALA B 1 11 ? 16.189 62.755 36.830 1.00 9.35 10 ALA B N 1
ATOM 1407 C CA . ALA B 1 11 ? 15.856 64.161 36.777 1.00 10.14 10 ALA B CA 1
ATOM 1408 C C . ALA B 1 11 ? 14.445 64.413 36.247 1.00 10.15 10 ALA B C 1
ATOM 1409 O O . ALA B 1 11 ? 13.785 65.396 36.633 1.00 12.33 10 ALA B O 1
ATOM 1411 N N . ASP B 1 12 ? 13.996 63.569 35.330 1.00 9.00 11 ASP B N 1
ATOM 1412 C CA . ASP B 1 12 ? 12.739 63.773 34.590 1.00 9.24 11 ASP B CA 1
ATOM 1413 C C . ASP B 1 12 ? 11.529 63.152 35.245 1.00 7.77 11 ASP B C 1
ATOM 1414 O O . ASP B 1 12 ? 10.419 63.309 34.726 1.00 9.02 11 ASP B O 1
ATOM 1419 N N . THR B 1 13 ? 11.722 62.470 36.369 1.00 7.94 12 THR B N 1
ATOM 1420 C CA . THR B 1 13 ? 10.671 61.688 36.977 1.00 7.77 12 THR B CA 1
ATOM 1421 C C . THR B 1 13 ? 10.597 61.863 38.493 1.00 8.19 12 THR B C 1
ATOM 1422 O O . THR B 1 13 ? 11.534 62.349 39.123 1.00 10.20 12 THR B O 1
ATOM 1426 N N . HIS B 1 14 ? 9.480 61.407 39.061 1.00 7.80 13 HIS B N 1
ATOM 1427 C CA . HIS B 1 14 ? 9.334 61.159 40.491 1.00 7.97 13 HIS B CA 1
ATOM 1428 C C . HIS B 1 14 ? 9.195 59.671 40.685 1.00 9.40 13 HIS B C 1
ATOM 1429 O O . HIS B 1 14 ? 8.295 59.071 40.124 1.00 11.29 13 HIS B O 1
ATOM 1436 N N . LYS B 1 15 ? 10.038 59.063 41.516 1.00 9.02 14 LYS B N 1
ATOM 1437 C CA . LYS B 1 15 ? 9.960 57.651 41.791 1.00 8.80 14 LYS B CA 1
ATOM 1438 C C . LYS B 1 15 ? 8.746 57.336 42.646 1.00 9.52 14 LYS B C 1
ATOM 1439 O O . LYS B 1 15 ? 8.575 57.895 43.719 1.00 12.70 14 LYS B O 1
ATOM 1445 N N . LEU B 1 16 ? 7.862 56.485 42.136 1.00 8.50 15 LEU B N 1
ATOM 1446 C CA . LEU B 1 16 ? 6.668 56.058 42.867 1.00 8.42 15 LEU B CA 1
ATOM 1447 C C . LEU B 1 16 ? 6.994 54.936 43.823 1.00 8.55 15 LEU B C 1
ATOM 1448 O O . LEU B 1 16 ? 6.445 54.852 44.911 1.00 10.41 15 LEU B O 1
ATOM 1453 N N . GLY B 1 17 ? 7.913 54.069 43.414 1.00 8.60 16 GLY B N 1
ATOM 1454 C CA . GLY B 1 17 ? 8.300 52.913 44.171 1.00 8.72 16 GLY B CA 1
ATOM 1455 C C . GLY B 1 17 ? 8.960 51.915 43.264 1.00 7.32 16 GLY B C 1
ATOM 1456 O O . GLY B 1 17 ? 9.497 52.280 42.210 1.00 7.74 16 GLY B O 1
ATOM 1457 N N . GLU B 1 18 ? 8.918 50.653 43.661 1.00 8.86 17 GLU B N 1
ATOM 1458 C CA . GLU B 1 18 ? 9.487 49.561 42.877 1.00 7.67 17 GLU B CA 1
ATOM 1459 C C . GLU B 1 18 ? 8.454 48.451 42.720 1.00 8.54 17 GLU B C 1
ATOM 1460 O O . GLU B 1 18 ? 7.647 48.179 43.617 1.00 9.86 17 GLU B O 1
ATOM 1466 N N . SER B 1 19 ? 8.516 47.768 41.570 1.00 8.31 18 SER B N 1
ATOM 1467 C CA . SER B 1 19 ? 7.843 46.534 41.315 1.00 7.67 18 SER B CA 1
ATOM 1468 C C . SER B 1 19 ? 8.821 45.404 41.628 1.00 7.64 18 SER B C 1
ATOM 1469 O O . SER B 1 19 ? 9.925 45.629 42.111 1.00 9.39 18 SER B O 1
ATOM 1472 N N . ARG B 1 20 ? 8.465 44.173 41.316 1.00 7.65 19 ARG B N 1
ATOM 1473 C CA . ARG B 1 20 ? 9.377 43.039 41.504 1.00 8.10 19 ARG B CA 1
ATOM 1474 C C . ARG B 1 20 ? 10.679 43.218 40.714 1.00 7.95 19 ARG B C 1
ATOM 1475 O O . ARG B 1 20 ? 11.757 42.946 41.228 1.00 9.72 19 ARG B O 1
ATOM 1483 N N . LEU B 1 21 ? 10.574 43.749 39.502 1.00 7.33 20 LEU B N 1
ATOM 1484 C CA . LEU B 1 21 ? 11.686 43.901 38.590 1.00 7.28 20 LEU B CA 1
ATOM 1485 C C . LEU B 1 21 ? 12.201 45.339 38.436 1.00 7.12 20 LEU B C 1
ATOM 1486 O O . LEU B 1 21 ? 13.378 45.504 38.094 1.00 7.76 20 LEU B O 1
ATOM 1491 N N . CYS B 1 22 ? 11.346 46.350 38.645 1.00 7.10 21 CYS B N 1
ATOM 1492 C CA . CYS B 1 22 ? 11.615 47.673 38.097 1.00 6.82 21 CYS B CA 1
ATOM 1493 C C . CYS B 1 22 ? 11.513 48.804 39.094 1.00 6.50 21 CYS B C 1
ATOM 1494 O O . CYS B 1 22 ? 10.792 48.736 40.091 1.00 8.04 21 CYS B O 1
ATOM 1497 N N . ASP B 1 23 ? 12.164 49.910 38.765 1.00 6.62 22 ASP B N 1
ATOM 1498 C CA . ASP B 1 23 ? 11.763 51.208 39.278 1.00 6.94 22 ASP B CA 1
ATOM 1499 C C . ASP B 1 23 ? 10.479 51.617 38.555 1.00 6.87 22 ASP B C 1
ATOM 1500 O O . ASP B 1 23 ? 10.383 51.497 37.331 1.00 7.86 22 ASP B O 1
ATOM 1505 N N . VAL B 1 24 ? 9.517 52.095 39.323 1.00 6.04 23 VAL B N 1
ATOM 1506 C CA . VAL B 1 24 ? 8.222 52.576 38.780 1.00 6.40 23 VAL B CA 1
ATOM 1507 C C . VAL B 1 24 ? 8.251 54.086 38.932 1.00 6.62 23 VAL B C 1
ATOM 1508 O O . VAL B 1 24 ? 8.215 54.625 40.048 1.00 7.62 23 VAL B O 1
ATOM 1512 N N . LEU B 1 25 ? 8.363 54.787 37.793 1.00 6.00 24 LEU B N 1
ATOM 1513 C CA . LEU B 1 25 ? 8.611 56.235 37.769 1.00 6.82 24 LEU B CA 1
ATOM 1514 C C . LEU B 1 25 ? 7.423 56.966 37.171 1.00 5.88 24 LEU B C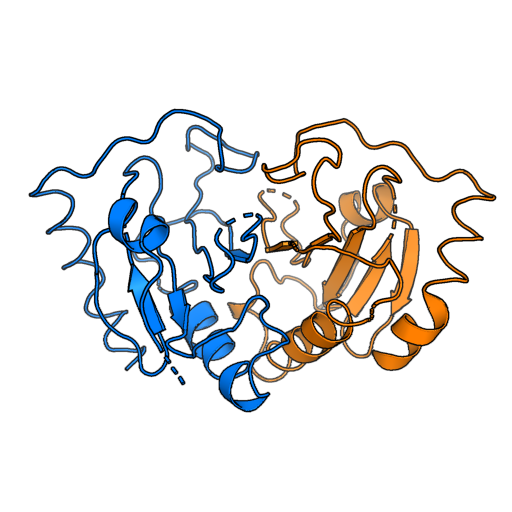 1
ATOM 1515 O O . LEU B 1 25 ? 6.938 56.617 36.121 1.00 7.57 24 LEU B O 1
ATOM 1520 N N . LEU B 1 26 ? 7.037 58.055 37.836 1.00 6.79 25 LEU B N 1
ATOM 1521 C CA . LEU B 1 26 ? 6.069 58.992 37.272 1.00 7.37 25 LEU B CA 1
ATOM 1522 C C . LEU B 1 26 ? 6.826 59.971 36.375 1.00 7.17 25 LEU B C 1
ATOM 1523 O O . LEU B 1 26 ? 7.685 60.717 36.860 1.00 7.50 25 LEU B O 1
ATOM 1536 N N . ASN B 1 28 ? 7.547 63.271 34.998 1.00 7.52 27 ASN B N 1
ATOM 1537 C CA . ASN B 1 28 ? 7.199 64.558 35.618 1.00 7.89 27 ASN B CA 1
ATOM 1538 C C . ASN B 1 28 ? 6.697 65.587 34.592 1.00 9.03 27 ASN B C 1
ATOM 1539 O O . ASN B 1 28 ? 7.253 66.664 34.359 1.00 10.25 27 ASN B O 1
ATOM 1544 N N . ASP B 1 29 ? 5.570 65.213 33.978 1.00 9.00 28 ASP B N 1
ATOM 1545 C CA . ASP B 1 29 ? 4.850 66.007 33.010 1.00 8.62 28 ASP B CA 1
ATOM 1546 C C . ASP B 1 29 ? 3.378 65.698 33.237 1.00 8.83 28 ASP B C 1
ATOM 1547 O O . ASP B 1 29 ? 2.932 64.566 32.990 1.00 9.77 28 ASP B O 1
ATOM 1552 N N . ASN B 1 30 ? 2.651 66.695 33.760 1.00 7.88 29 ASN B N 1
ATOM 1553 C CA . ASN B 1 30 ? 1.253 66.476 34.097 1.00 8.00 29 ASN B CA 1
ATOM 1554 C C . ASN B 1 30 ? 0.307 66.595 32.909 1.00 8.04 29 ASN B C 1
ATOM 1555 O O . ASN B 1 30 ? -0.914 66.486 33.061 1.00 8.72 29 ASN B O 1
ATOM 1560 N N . THR B 1 31 ? 0.872 66.761 31.718 1.00 8.16 30 THR B N 1
ATOM 1561 C CA . THR B 1 31 ? 0.086 66.942 30.519 1.00 8.31 30 THR B CA 1
ATOM 1562 C C . THR B 1 31 ? -0.658 65.682 30.132 1.00 7.90 30 THR B C 1
ATOM 1563 O O . THR B 1 31 ? -1.764 65.751 29.568 1.00 8.97 30 THR B O 1
ATOM 1567 N N . TRP B 1 32 ? -0.030 64.522 30.371 1.00 9.99 31 TRP B N 1
ATOM 1568 C CA . TRP B 1 32 ? -0.601 63.203 30.107 1.00 9.29 31 TRP B CA 1
ATOM 1569 C C . TRP B 1 32 ? -0.251 62.290 31.317 1.00 8.35 31 TRP B C 1
ATOM 1570 O O . TRP B 1 32 ? 0.847 62.410 31.849 1.00 9.17 31 TRP B O 1
ATOM 1581 N N . PRO B 1 33 ? -1.121 61.334 31.692 1.00 7.19 32 PRO B N 1
ATOM 1582 C CA . PRO B 1 33 ? -0.751 60.329 32.732 1.00 7.60 32 PRO B CA 1
ATOM 1583 C C . PRO B 1 33 ? 0.287 59.372 32.154 1.00 5.97 32 PRO B C 1
ATOM 1584 O O . PRO B 1 33 ? 0.016 58.697 31.162 1.00 6.94 32 PRO B O 1
ATOM 1588 N N . TRP B 1 34 ? 1.479 59.334 32.744 1.00 6.27 33 TRP B N 1
ATOM 1589 C CA . TRP B 1 34 ? 2.638 58.741 32.082 1.00 6.89 33 TRP B CA 1
ATOM 1590 C C . TRP B 1 34 ? 3.538 58.127 33.132 1.00 6.31 33 TRP B C 1
ATOM 1591 O O . TRP B 1 34 ? 4.089 58.839 33.983 1.00 7.19 33 TRP B O 1
ATOM 1602 N N . VAL B 1 35 ? 3.684 56.801 33.074 1.00 6.01 34 VAL B N 1
ATOM 1603 C CA . VAL B 1 35 ? 4.514 56.061 34.023 1.00 6.05 34 VAL B CA 1
ATOM 1604 C C . VAL B 1 35 ? 5.529 55.227 33.225 1.00 5.68 34 VAL B C 1
ATOM 1605 O O . VAL B 1 35 ? 5.228 54.667 32.173 1.00 7.16 34 VAL B O 1
ATOM 1609 N N . ILE B 1 36 ? 6.742 55.169 33.751 1.00 6.24 35 ILE B N 1
ATOM 1610 C CA . ILE B 1 36 ? 7.877 54.503 33.111 1.00 6.12 35 ILE B CA 1
ATOM 1611 C C . ILE B 1 36 ? 8.356 53.373 34.013 1.00 6.03 35 ILE B C 1
ATOM 1612 O O . ILE B 1 36 ? 8.545 53.574 35.226 1.00 7.49 35 ILE B O 1
ATOM 1617 N N . LEU B 1 37 ? 8.516 52.187 33.429 1.00 6.31 36 LEU B N 1
ATOM 1618 C CA . LEU B 1 37 ? 9.121 51.032 34.114 1.00 5.51 36 LEU B CA 1
ATOM 1619 C C . LEU B 1 37 ? 10.591 50.915 33.688 1.00 5.60 36 LEU B C 1
ATOM 1620 O O . LEU B 1 37 ? 10.887 50.840 32.511 1.00 7.56 36 LEU B O 1
ATOM 1625 N N . VAL B 1 38 ? 11.486 50.912 34.653 1.00 5.68 37 VAL B N 1
ATOM 1626 C CA . VAL B 1 38 ? 12.916 50.736 34.407 1.00 5.81 37 VAL B CA 1
ATOM 1627 C C . VAL B 1 38 ? 13.417 49.449 35.084 1.00 6.38 37 VAL B C 1
ATOM 1628 O O . VAL B 1 38 ? 13.586 49.407 36.301 1.00 7.17 37 VAL B O 1
ATOM 1632 N N . PRO B 1 39 ? 13.662 48.378 34.297 1.00 6.37 38 PRO B N 1
ATOM 1633 C CA . PRO B 1 39 ? 14.207 47.171 34.927 1.00 6.60 38 PRO B CA 1
ATOM 1634 C C . PRO B 1 39 ? 15.498 47.450 35.672 1.00 5.90 38 PRO B C 1
ATOM 1635 O O . PRO B 1 39 ? 16.403 48.102 35.130 1.00 6.79 38 PRO B O 1
ATOM 1639 N N . ARG B 1 40 ? 15.576 46.977 36.912 1.00 6.76 39 ARG B N 1
ATOM 1640 C CA . ARG B 1 40 ? 16.713 47.247 37.788 1.00 6.50 39 ARG B CA 1
ATOM 1641 C C . ARG B 1 40 ? 17.850 46.232 37.563 1.00 7.51 39 ARG B C 1
ATOM 1642 O O . ARG B 1 40 ? 18.234 45.468 38.444 1.00 9.43 39 ARG B O 1
ATOM 1650 N N . VAL B 1 41 ? 18.357 46.279 36.336 1.00 7.51 40 VAL B N 1
ATOM 1651 C CA . VAL B 1 41 ? 19.393 45.380 35.844 1.00 7.83 40 VAL B CA 1
ATOM 1652 C C . VAL B 1 41 ? 20.393 46.260 35.086 1.00 7.17 40 VAL B C 1
ATOM 1653 O O . VAL B 1 41 ? 20.007 47.051 34.221 1.00 9.45 40 VAL B O 1
ATOM 1657 N N . SER B 1 42 ? 21.676 46.209 35.429 1.00 8.02 41 SER B N 1
ATOM 1658 C CA . SER B 1 42 ? 22.664 47.082 34.807 1.00 8.42 41 SER B CA 1
ATOM 1659 C C . SER B 1 42 ? 22.892 46.753 33.335 1.00 7.55 41 SER B C 1
ATOM 1660 O O . SER B 1 42 ? 22.772 45.597 32.907 1.00 8.35 41 SER B O 1
ATOM 1663 N N . GLY B 1 43 ? 23.193 47.792 32.559 1.00 7.59 42 GLY B N 1
ATOM 1664 C CA . GLY B 1 43 ? 23.722 47.610 31.223 1.00 8.06 42 GLY B CA 1
ATOM 1665 C C . GLY B 1 43 ? 22.759 47.125 30.170 1.00 9.07 42 GLY B C 1
ATOM 1666 O O . GLY B 1 43 ? 23.207 46.551 29.167 1.00 14.34 42 GLY B O 1
ATOM 1667 N N . ILE B 1 44 ? 21.449 47.289 30.331 1.00 6.98 43 ILE B N 1
ATOM 1668 C CA . ILE B 1 44 ? 20.462 46.821 29.369 1.00 6.74 43 ILE B CA 1
ATOM 1669 C C . ILE B 1 44 ? 19.974 47.983 28.493 1.00 7.01 43 ILE B C 1
ATOM 1670 O O . ILE B 1 44 ? 19.518 48.987 29.041 1.00 7.77 43 ILE B O 1
ATOM 1675 N N . ARG B 1 45 ? 20.083 47.838 27.163 1.00 7.45 44 ARG B N 1
ATOM 1676 C CA . ARG B 1 45 ? 19.613 48.845 26.209 1.00 7.31 44 ARG B CA 1
ATOM 1677 C C . ARG B 1 45 ? 18.245 48.482 25.606 1.00 7.21 44 ARG B C 1
ATOM 1678 O O . ARG B 1 45 ? 17.509 49.378 25.276 1.00 9.92 44 ARG B O 1
ATOM 1686 N N . GLU B 1 46 ? 17.968 47.191 25.405 1.00 7.76 45 GLU B N 1
ATOM 1687 C CA . GLU B 1 46 ? 16.828 46.695 24.659 1.00 7.76 45 GLU B CA 1
ATOM 1688 C C . GLU B 1 46 ? 16.147 45.604 25.476 1.00 8.17 45 GLU B C 1
ATOM 1689 O O . GLU B 1 46 ? 16.823 44.864 26.194 1.00 7.85 45 GLU B O 1
ATOM 1695 N N . ILE B 1 47 ? 14.841 45.444 25.275 1.00 8.18 46 ILE B N 1
ATOM 1696 C CA . ILE B 1 47 ? 14.096 44.396 25.964 1.00 8.69 46 ILE B CA 1
ATOM 1697 C C . ILE B 1 47 ? 14.734 43.024 25.725 1.00 8.31 46 ILE B C 1
ATOM 1698 O O . ILE B 1 47 ? 14.825 42.200 26.633 1.00 8.66 46 ILE B O 1
ATOM 1703 N N . TYR B 1 48 ? 15.154 42.772 24.488 1.00 7.39 47 TYR B N 1
ATOM 1704 C CA . TYR B 1 48 ? 15.645 41.443 24.122 1.00 8.39 47 TYR B CA 1
ATOM 1705 C C . TYR B 1 48 ? 16.977 41.066 24.780 1.00 7.97 47 TYR B C 1
ATOM 1706 O O . TYR B 1 48 ? 17.371 39.906 24.747 1.00 9.85 47 TYR B O 1
ATOM 1715 N N . GLU B 1 49 ? 17.651 42.035 25.400 1.00 7.53 48 GLU B N 1
ATOM 1716 C CA . GLU B 1 49 ? 18.878 41.796 26.131 1.00 8.17 48 GLU B CA 1
ATOM 1717 C C . GLU B 1 49 ? 18.666 41.249 27.529 1.00 8.94 48 GLU B C 1
ATOM 1718 O O . GLU B 1 49 ? 19.622 40.718 28.134 1.00 10.75 48 GLU B O 1
ATOM 1724 N N . LEU B 1 50 ? 17.452 41.356 28.060 1.00 8.73 49 LEU B N 1
ATOM 1725 C CA . LEU B 1 50 ? 17.140 40.747 29.345 1.00 8.42 49 LEU B CA 1
ATOM 1726 C C . LEU B 1 50 ? 17.115 39.226 29.170 1.00 9.03 49 LEU B C 1
ATOM 1727 O O . LEU B 1 50 ? 16.675 38.707 28.136 1.00 9.70 49 LEU B O 1
ATOM 1732 N N . PRO B 1 51 ? 17.457 38.495 30.242 1.00 10.11 50 PRO B N 1
ATOM 1733 C CA . PRO B 1 51 ? 17.148 37.079 30.238 1.00 10.68 50 PRO B CA 1
ATOM 1734 C C . PRO B 1 51 ? 15.642 36.810 30.029 1.00 9.93 50 PRO B C 1
ATOM 1735 O O . PRO B 1 51 ? 14.801 37.652 30.395 1.00 10.18 50 PRO B O 1
ATOM 1739 N N A ASN B 1 52 ? 15.302 35.696 29.403 0.70 11.00 51 ASN B N 1
ATOM 1740 N N B ASN B 1 52 ? 15.317 35.622 29.534 0.30 10.20 51 ASN B N 1
ATOM 1741 C CA A ASN B 1 52 ? 13.915 35.470 28.998 0.70 11.88 51 ASN B CA 1
ATOM 1742 C CA B ASN B 1 52 ? 13.930 35.232 29.309 0.30 9.60 51 ASN B CA 1
ATOM 1743 C C A ASN B 1 52 ? 12.910 35.627 30.126 0.70 11.03 51 ASN B C 1
ATOM 1744 C C B ASN B 1 52 ? 12.995 35.522 30.471 0.30 10.05 51 ASN B C 1
ATOM 1745 O O A ASN B 1 52 ? 11.847 36.172 29.956 0.70 11.27 51 ASN B O 1
ATOM 1746 O O B ASN B 1 52 ? 11.960 36.152 30.294 0.30 8.91 51 ASN B O 1
ATOM 1755 N N A GLU B 1 53 ? 13.273 35.175 31.314 0.50 8.30 52 GLU B N 1
ATOM 1756 N N B GLU B 1 53 ? 13.355 35.065 31.660 0.50 10.86 52 GLU B N 1
ATOM 1757 C CA A GLU B 1 53 ? 12.365 35.239 32.450 0.50 9.36 52 GLU B CA 1
ATOM 1758 C CA B GLU B 1 53 ? 12.463 35.199 32.787 0.50 10.80 52 GLU B CA 1
ATOM 1759 C C A GLU B 1 53 ? 12.152 36.667 32.939 0.50 7.94 52 GLU B C 1
ATOM 1760 C C B GLU B 1 53 ? 12.177 36.661 33.048 0.50 9.07 52 GLU B C 1
ATOM 1761 O O A GLU B 1 53 ? 11.067 36.990 33.415 0.50 10.04 52 GLU B O 1
ATOM 1762 O O B GLU B 1 53 ? 11.060 37.013 33.419 0.50 10.20 52 GLU B O 1
ATOM 1773 N N . GLN B 1 54 ? 13.165 37.518 32.846 1.00 8.42 53 GLN B N 1
ATOM 1774 C CA . GLN B 1 54 ? 12.980 38.952 33.118 1.00 7.45 53 GLN B CA 1
ATOM 1775 C C . GLN B 1 54 ? 12.204 39.644 32.005 1.00 7.11 53 GLN B C 1
ATOM 1776 O O . GLN B 1 54 ? 11.431 40.558 32.294 1.00 7.36 53 GLN B O 1
ATOM 1782 N N . GLN B 1 55 ? 12.376 39.244 30.741 1.00 7.92 54 GLN B N 1
ATOM 1783 C CA . GLN B 1 55 ? 11.506 39.767 29.677 1.00 7.29 54 GLN B CA 1
ATOM 1784 C C . GLN B 1 55 ? 10.050 39.443 30.014 1.00 6.51 54 GLN B C 1
ATOM 1785 O O . GLN B 1 55 ? 9.174 40.323 29.897 1.00 7.44 54 GLN B O 1
ATOM 1791 N N A GLN B 1 56 ? 9.787 38.208 30.426 0.50 6.89 55 GLN B N 1
ATOM 1792 N N B GLN B 1 56 ? 9.796 38.206 30.429 0.50 7.32 55 GLN B N 1
ATOM 1793 C CA A GLN B 1 56 ? 8.415 37.805 30.718 0.50 7.13 55 GLN B CA 1
ATOM 1794 C CA B GLN B 1 56 ? 8.439 37.778 30.750 0.50 8.17 55 GLN B CA 1
ATOM 1795 C C A GLN B 1 56 ? 7.875 38.535 31.950 0.50 7.10 55 GLN B C 1
ATOM 1796 C C B GLN B 1 56 ? 7.892 38.568 31.931 0.50 7.39 55 GLN B C 1
ATOM 1797 O O A GLN B 1 56 ? 6.695 38.849 32.006 0.50 7.29 55 GLN B O 1
ATOM 1798 O O B GLN B 1 56 ? 6.735 38.974 31.925 0.50 7.69 55 GLN B O 1
ATOM 1809 N N . ARG B 1 57 ? 8.724 38.796 32.940 1.00 6.88 56 ARG B N 1
ATOM 1810 C CA . ARG B 1 57 ? 8.263 39.549 34.087 1.00 6.56 56 ARG B CA 1
ATOM 1811 C C . ARG B 1 57 ? 7.969 41.017 33.714 1.00 6.86 56 ARG B C 1
ATOM 1812 O O . ARG B 1 57 ? 6.967 41.600 34.161 1.00 6.72 56 ARG B O 1
ATOM 1820 N N . LEU B 1 58 ? 8.819 41.623 32.885 1.00 6.50 57 LEU B N 1
ATOM 1821 C CA . LEU B 1 58 ? 8.590 42.985 32.415 1.00 6.38 57 LEU B CA 1
ATOM 1822 C C . LEU B 1 58 ? 7.249 43.048 31.681 1.00 6.31 57 LEU B C 1
ATOM 1823 O O . LEU B 1 58 ? 6.483 43.993 31.873 1.00 6.86 57 LEU B O 1
ATOM 1828 N N . LEU B 1 59 ? 6.993 42.090 30.797 1.00 6.55 58 LEU B N 1
ATOM 1829 C CA . LEU B 1 59 ? 5.703 41.997 30.099 1.00 7.87 58 LEU B CA 1
ATOM 1830 C C . LEU B 1 59 ? 4.530 41.930 31.075 1.00 6.79 58 LEU B C 1
ATOM 1831 O O . LEU B 1 59 ? 3.531 42.643 30.918 1.00 7.27 58 LEU B O 1
ATOM 1836 N N . PHE B 1 60 ? 4.616 41.063 32.072 1.00 6.82 59 PHE B N 1
ATOM 1837 C CA . PHE B 1 60 ? 3.559 40.964 33.035 1.00 6.80 59 PHE B CA 1
ATOM 1838 C C . PHE B 1 60 ? 3.301 42.304 33.730 1.00 6.06 59 PHE B C 1
ATOM 1839 O O . PHE B 1 60 ? 2.142 42.724 33.876 1.00 7.08 59 PHE B O 1
ATOM 1847 N N . GLU B 1 61 ? 4.360 42.943 34.196 1.00 6.10 60 GLU B N 1
ATOM 1848 C CA . GLU B 1 61 ? 4.243 44.178 34.899 1.00 5.94 60 GLU B CA 1
ATOM 1849 C C . GLU B 1 61 ? 3.682 45.270 33.987 1.00 6.10 60 GLU B C 1
ATOM 1850 O O . GLU B 1 61 ? 2.828 46.065 34.402 1.00 6.72 60 GLU B O 1
ATOM 1856 N N . SER B 1 62 ? 4.177 45.338 32.756 1.00 6.12 61 SER B N 1
ATOM 1857 C CA . SER B 1 62 ? 3.693 46.323 31.779 1.00 5.36 61 SER B CA 1
ATOM 1858 C C . SER B 1 62 ? 2.192 46.149 31.503 1.00 5.86 61 SER B C 1
ATOM 1859 O O . SER B 1 62 ? 1.431 47.101 31.494 1.00 6.57 61 SER B O 1
ATOM 1862 N N . SER B 1 63 ? 1.763 44.916 31.279 1.00 5.67 62 SER B N 1
ATOM 1863 C CA . SER B 1 63 ? 0.356 44.662 31.010 1.00 5.98 62 SER B CA 1
ATOM 1864 C C . SER B 1 63 ? -0.535 44.939 32.226 1.00 6.13 62 SER B C 1
ATOM 1865 O O . SER B 1 63 ? -1.656 45.462 32.057 1.00 7.00 62 SER B O 1
ATOM 1868 N N . ALA B 1 64 ? -0.059 44.652 33.433 1.00 6.27 63 ALA B N 1
ATOM 1869 C CA . ALA B 1 64 ? -0.801 44.922 34.647 1.00 6.82 63 ALA B CA 1
ATOM 1870 C C . ALA B 1 64 ? -0.919 46.422 34.852 1.00 6.24 63 ALA B C 1
ATOM 1871 O O . ALA B 1 64 ? -1.987 46.968 35.149 1.00 6.95 63 ALA B O 1
ATOM 1873 N N . LEU B 1 65 ? 0.191 47.116 34.677 1.00 6.18 64 LEU B N 1
ATOM 1874 C CA . LEU B 1 65 ? 0.231 48.561 34.790 1.00 6.14 64 LEU B CA 1
ATOM 1875 C C . LEU B 1 65 ? -0.704 49.223 33.772 1.00 6.64 64 LEU B C 1
ATOM 1876 O O . LEU B 1 65 ? -1.482 50.144 34.119 1.00 6.78 64 LEU B O 1
ATOM 1881 N N A SER B 1 66 ? -0.623 48.809 32.508 0.50 5.99 65 SER B N 1
ATOM 1882 N N B SER B 1 66 ? -0.590 48.810 32.518 0.50 6.64 65 SER B N 1
ATOM 1883 C CA A SER B 1 66 ? -1.446 49.420 31.458 0.50 5.43 65 SER B CA 1
ATOM 1884 C CA B SER B 1 66 ? -1.388 49.371 31.442 0.50 7.63 65 SER B CA 1
ATOM 1885 C C A SER B 1 66 ? -2.937 49.242 31.695 0.50 6.64 65 SER B C 1
ATOM 1886 C C B SER B 1 66 ? -2.899 49.228 31.675 0.50 7.42 65 SER B C 1
ATOM 1887 O O A SER B 1 66 ? -3.715 50.199 31.620 0.50 7.19 65 SER B O 1
ATOM 1888 O O B SER B 1 66 ? -3.647 50.210 31.605 0.50 7.58 65 SER B O 1
A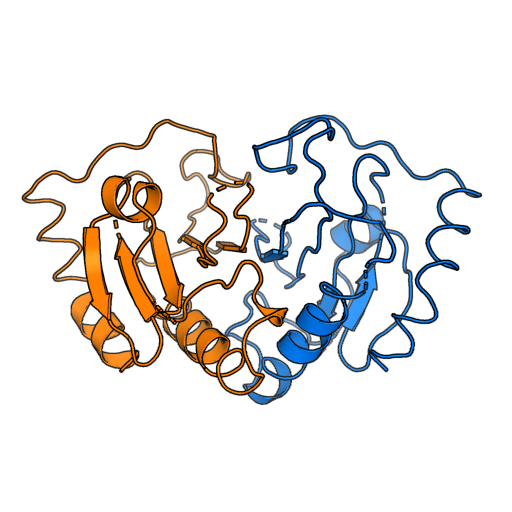TOM 1893 N N . GLU B 1 67 ? -3.340 48.010 31.982 1.00 6.42 66 GLU B N 1
ATOM 1894 C CA . GLU B 1 67 ? -4.769 47.749 32.186 1.00 6.59 66 GLU B CA 1
ATOM 1895 C C . GLU B 1 67 ? -5.270 48.542 33.398 1.00 6.55 66 GLU B C 1
ATOM 1896 O O . GLU B 1 67 ? -6.357 49.122 33.390 1.00 7.53 66 GLU B O 1
ATOM 1902 N N . GLY B 1 68 ? -4.447 48.584 34.444 1.00 6.68 67 GLY B N 1
ATOM 1903 C CA . GLY B 1 68 ? -4.798 49.318 35.659 1.00 6.46 67 GLY B CA 1
ATOM 1904 C C . GLY B 1 68 ? -4.887 50.808 35.453 1.00 5.34 67 GLY B C 1
ATOM 1905 O O . GLY B 1 68 ? -5.802 51.473 35.958 1.00 6.88 67 GLY B O 1
ATOM 1922 N N . GLU B 1 71 ? -8.199 51.929 33.641 1.00 6.33 70 GLU B N 1
ATOM 1923 C CA . GLU B 1 71 ? -9.390 52.042 34.460 1.00 6.45 70 GLU B CA 1
ATOM 1924 C C . GLU B 1 71 ? -9.217 53.203 35.451 1.00 6.08 70 GLU B C 1
ATOM 1925 O O . GLU B 1 71 ? -10.149 53.988 35.677 1.00 7.89 70 GLU B O 1
ATOM 1931 N N . LEU B 1 72 ? -8.039 53.359 36.037 1.00 6.97 71 LEU B N 1
ATOM 1932 C CA . LEU B 1 72 ? -7.803 54.396 37.055 1.00 6.86 71 LEU B CA 1
ATOM 1933 C C . LEU B 1 72 ? -7.975 55.810 36.495 1.00 7.45 71 LEU B C 1
ATOM 1934 O O . LEU B 1 72 ? -8.460 56.708 37.201 1.00 8.42 71 LEU B O 1
ATOM 1939 N N . PHE B 1 73 ? -7.506 56.017 35.261 1.00 6.60 72 PHE B N 1
ATOM 1940 C CA . PHE B 1 73 ? -7.548 57.313 34.623 1.00 6.51 72 PHE B CA 1
ATOM 1941 C C . PHE B 1 73 ? -8.680 57.407 33.581 1.00 8.01 72 PHE B C 1
ATOM 1942 O O . PHE B 1 73 ? -8.816 58.441 32.924 1.00 8.83 72 PHE B O 1
ATOM 1950 N N . GLY B 1 74 ? -9.529 56.384 33.468 1.00 7.96 73 GLY B N 1
ATOM 1951 C CA . GLY B 1 74 ? -10.623 56.380 32.493 1.00 8.12 73 GLY B CA 1
ATOM 1952 C C . GLY B 1 74 ? -10.182 56.679 31.088 1.00 8.75 73 GLY B C 1
ATOM 1953 O O . GLY B 1 74 ? -10.780 57.507 30.387 1.00 8.40 73 GLY B O 1
ATOM 1954 N N . GLY B 1 75 ? -9.117 56.025 30.663 1.00 8.01 74 GLY B N 1
ATOM 1955 C CA . GLY B 1 75 ? -8.511 56.310 29.377 1.00 8.16 74 GLY B CA 1
ATOM 1956 C C . GLY B 1 75 ? -9.253 55.786 28.169 1.00 7.52 74 GLY B C 1
ATOM 1957 O O . GLY B 1 75 ? -10.067 54.860 28.274 1.00 8.59 74 GLY B O 1
ATOM 1958 N N . ASP B 1 76 ? -8.931 56.367 27.007 1.00 6.46 75 ASP B N 1
ATOM 1959 C CA . ASP B 1 76 ? -9.425 55.873 25.754 1.00 6.48 75 ASP B CA 1
ATOM 1960 C C . ASP B 1 76 ? -8.494 54.857 25.095 1.00 7.46 75 ASP B C 1
ATOM 1961 O O . ASP B 1 76 ? -8.952 53.901 24.455 1.00 9.29 75 ASP B O 1
ATOM 1966 N N . LYS B 1 77 ? -7.188 55.047 25.219 1.00 7.40 76 LYS B N 1
ATOM 1967 C CA . LYS B 1 77 ? -6.211 54.200 24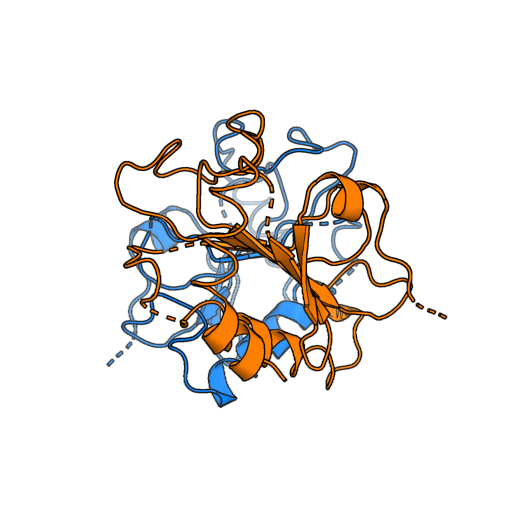.511 1.00 7.33 76 LYS B CA 1
ATOM 1968 C C . LYS B 1 77 ? -4.869 54.293 25.228 1.00 7.11 76 LYS B C 1
ATOM 1969 O O . LYS B 1 77 ? -4.517 55.367 25.677 1.00 7.59 76 LYS B O 1
ATOM 1991 N N . ASN B 1 79 ? -0.656 54.040 25.058 1.00 6.49 78 ASN B N 1
ATOM 1992 C CA . ASN B 1 79 ? 0.533 54.016 24.195 1.00 5.75 78 ASN B CA 1
ATOM 1993 C C . ASN B 1 79 ? 1.671 53.460 25.042 1.00 7.06 78 ASN B C 1
ATOM 1994 O O . ASN B 1 79 ? 1.938 53.950 26.150 1.00 7.76 78 ASN B O 1
ATOM 1999 N N . VAL B 1 80 ? 2.340 52.428 24.524 1.00 6.37 79 VAL B N 1
ATOM 2000 C CA . VAL B 1 80 ? 3.403 51.740 25.261 1.00 6.46 79 VAL B CA 1
ATOM 2001 C C . VAL B 1 80 ? 4.607 51.728 24.311 1.00 6.44 79 VAL B C 1
ATOM 2002 O O . VAL B 1 80 ? 4.456 51.379 23.135 1.00 7.46 79 VAL B O 1
ATOM 2006 N N . ALA B 1 81 ? 5.805 52.058 24.789 1.00 5.94 80 ALA B N 1
ATOM 2007 C CA . ALA B 1 81 ? 6.970 52.093 23.882 1.00 6.29 80 ALA B CA 1
ATOM 2008 C C . ALA B 1 81 ? 8.277 51.990 24.632 1.00 5.35 80 ALA B C 1
ATOM 2009 O O . ALA B 1 81 ? 8.418 52.516 25.748 1.00 6.73 80 ALA B O 1
ATOM 2011 N N . ALA B 1 82 ? 9.262 51.393 23.966 1.00 6.16 81 ALA B N 1
ATOM 2012 C CA . ALA B 1 82 ? 10.661 51.463 24.372 1.00 6.48 81 ALA B CA 1
ATOM 2013 C C . ALA B 1 82 ? 11.395 52.128 23.214 1.00 6.30 81 ALA B C 1
ATOM 2014 O O . ALA B 1 82 ? 11.468 51.571 22.125 1.00 7.33 81 ALA B O 1
ATOM 2016 N N . LEU B 1 83 ? 11.914 53.329 23.479 1.00 6.76 82 LEU B N 1
ATOM 2017 C CA . LEU B 1 83 ? 12.533 54.178 22.444 1.00 6.28 82 LEU B CA 1
ATOM 2018 C C . LEU B 1 83 ? 14.023 54.304 22.775 1.00 7.12 82 LEU B C 1
ATOM 2019 O O . LEU B 1 83 ? 14.859 53.551 22.247 1.00 8.29 82 LEU B O 1
ATOM 2024 N N . GLY B 1 84 ? 14.385 55.214 23.672 1.00 7.01 83 GLY B N 1
ATOM 2025 C CA . GLY B 1 84 ? 15.736 55.257 24.216 1.00 8.17 83 GLY B CA 1
ATOM 2026 C C . GLY B 1 84 ? 16.809 55.766 23.287 1.00 7.04 83 GLY B C 1
ATOM 2027 O O . GLY B 1 84 ? 17.962 55.379 23.395 1.00 9.10 83 GLY B O 1
ATOM 2028 N N . ASN B 1 85 ? 16.465 56.692 22.413 1.00 8.73 84 ASN B N 1
ATOM 2029 C CA . ASN B 1 85 ? 17.477 57.220 21.507 1.00 9.35 84 ASN B CA 1
ATOM 2030 C C . ASN B 1 85 ? 18.503 58.123 22.185 1.00 10.83 84 ASN B C 1
ATOM 2031 O O . ASN B 1 85 ? 19.642 58.186 21.731 1.00 14.50 84 ASN B O 1
ATOM 2052 N N . VAL B 1 87 ? 18.655 58.201 25.944 1.00 9.65 86 VAL B N 1
ATOM 2053 C CA . VAL B 1 87 ? 18.957 57.575 27.220 1.00 8.42 86 VAL B CA 1
ATOM 2054 C C . VAL B 1 87 ? 19.087 56.064 26.973 1.00 9.33 86 VAL B C 1
ATOM 2055 O O . VAL B 1 87 ? 18.083 55.419 26.623 1.00 10.50 86 VAL B O 1
ATOM 2059 N N . PRO B 1 88 ? 20.291 55.502 27.121 1.00 8.74 87 PRO B N 1
ATOM 2060 C CA . PRO B 1 88 ? 20.523 54.118 26.693 1.00 9.61 87 PRO B CA 1
ATOM 2061 C C . PRO B 1 88 ? 19.963 53.066 27.652 1.00 9.22 87 PRO B C 1
ATOM 2062 O O . PRO B 1 88 ? 19.785 51.933 27.244 1.00 11.73 87 PRO B O 1
ATOM 2066 N N . GLN B 1 89 ? 19.632 53.442 28.871 1.00 6.77 88 GLN B N 1
ATOM 2067 C CA . GLN B 1 89 ? 19.091 52.542 29.874 1.00 6.44 88 GLN B CA 1
ATOM 2068 C C . GLN B 1 89 ? 17.654 52.194 29.496 1.00 6.28 88 GLN B C 1
ATOM 2069 O O . GLN B 1 89 ? 16.803 53.076 29.449 1.00 7.10 88 GLN B O 1
ATOM 2075 N N . LEU B 1 90 ? 17.395 50.900 29.310 1.00 6.00 89 LEU B N 1
ATOM 2076 C CA . LEU B 1 90 ? 16.065 50.429 28.942 1.00 6.30 89 LEU B CA 1
ATOM 2077 C C . LEU B 1 90 ? 15.007 50.960 29.893 1.00 6.15 89 LEU B C 1
ATOM 2078 O O . LEU B 1 90 ? 15.096 50.786 31.107 1.00 6.25 89 LEU B O 1
ATOM 2083 N N . HIS B 1 91 ? 13.976 51.543 29.311 1.00 6.14 90 HIS B N 1
ATOM 2084 C CA . HIS B 1 91 ? 12.850 52.026 30.071 1.00 6.45 90 HIS B CA 1
ATOM 2085 C C . HIS B 1 91 ? 11.608 51.982 29.192 1.00 6.26 90 HIS B C 1
ATOM 2086 O O . HIS B 1 91 ? 11.656 52.263 28.000 1.00 8.42 90 HIS B O 1
ATOM 2093 N N A LEU B 1 92 ? 10.480 51.619 29.778 0.50 5.24 91 LEU B N 1
ATOM 2094 N N B LEU B 1 92 ? 10.496 51.547 29.774 0.50 6.33 91 LEU B N 1
ATOM 2095 C CA A LEU B 1 92 ? 9.273 51.325 29.027 0.50 5.50 91 LEU B CA 1
ATOM 2096 C CA B LEU B 1 92 ? 9.243 51.342 29.057 0.50 7.28 91 LEU B CA 1
ATOM 2097 C C A LEU B 1 92 ? 8.181 52.332 29.407 0.50 5.25 91 LEU B C 1
ATOM 2098 C C B LEU B 1 92 ? 8.229 52.408 29.436 0.50 6.11 91 LEU B C 1
ATOM 2099 O O A LEU B 1 92 ? 7.711 52.367 30.568 0.50 6.07 91 LEU B O 1
ATOM 2100 O O B LEU B 1 92 ? 7.840 52.543 30.616 0.50 7.04 91 LEU B O 1
ATOM 2109 N N . HIS B 1 93 ? 7.792 53.152 28.428 1.00 5.82 92 HIS B N 1
ATOM 2110 C CA . HIS B 1 93 ? 6.781 54.209 28.603 1.00 5.59 92 HIS B CA 1
ATOM 2111 C C . HIS B 1 93 ? 5.382 53.648 28.563 1.00 5.67 92 HIS B C 1
ATOM 2112 O O . HIS B 1 93 ? 5.083 52.810 27.714 1.00 6.55 92 HIS B O 1
ATOM 2119 N N . HIS B 1 94 ? 4.520 54.146 29.452 1.00 5.89 93 HIS B N 1
ATOM 2120 C CA . HIS B 1 94 ? 3.079 53.816 29.489 1.00 5.74 93 HIS B CA 1
ATOM 2121 C C . HIS B 1 94 ? 2.308 55.118 29.615 1.00 5.39 93 HIS B C 1
ATOM 2122 O O . HIS B 1 94 ? 2.345 55.765 30.660 1.00 6.67 93 HIS B O 1
ATOM 2129 N N . ILE B 1 95 ? 1.609 55.515 28.545 1.00 5.90 94 ILE B N 1
ATOM 2130 C CA . ILE B 1 95 ? 0.903 56.794 28.509 1.00 5.65 94 ILE B CA 1
ATOM 2131 C C . ILE B 1 95 ? -0.585 56.552 28.239 1.00 5.53 94 ILE B C 1
ATOM 2132 O O . ILE B 1 95 ? -0.929 55.890 27.268 1.00 6.80 94 ILE B O 1
ATOM 2137 N N . VAL B 1 96 ? -1.443 57.072 29.109 1.00 6.17 95 VAL B N 1
ATOM 2138 C CA . VAL B 1 96 ? -2.884 57.086 28.899 1.00 6.63 95 VAL B CA 1
ATOM 2139 C C . VAL B 1 96 ? -3.229 58.226 27.933 1.00 5.61 95 VAL B C 1
ATOM 2140 O O . VAL B 1 96 ? -2.883 59.370 28.188 1.00 6.88 95 VAL B O 1
ATOM 2144 N N . ARG B 1 97 ? -3.944 57.891 26.860 1.00 5.89 96 ARG B N 1
ATOM 2145 C CA . ARG B 1 97 ? -4.432 58.835 25.892 1.00 6.21 96 ARG B CA 1
ATOM 2146 C C . ARG B 1 97 ? -5.941 58.961 25.961 1.00 6.48 96 ARG B C 1
ATOM 2147 O O . ARG B 1 97 ? -6.676 57.998 26.255 1.00 6.87 96 ARG B O 1
ATOM 2155 N N . TYR B 1 98 ? -6.391 60.174 25.622 1.00 6.99 97 TYR B N 1
ATOM 2156 C CA . TYR B 1 98 ? -7.799 60.481 25.434 1.00 7.22 97 TYR B CA 1
ATOM 2157 C C . TYR B 1 98 ? -7.974 61.104 24.064 1.00 6.52 97 TYR B C 1
ATOM 2158 O O . TYR B 1 98 ? -7.150 61.912 23.651 1.00 7.51 97 TYR B O 1
ATOM 2167 N N . GLN B 1 99 ? -9.104 60.825 23.431 1.00 8.24 98 GLN B N 1
ATOM 2168 C CA . GLN B 1 99 ? -9.471 61.542 22.221 1.00 9.04 98 GLN B CA 1
ATOM 2169 C C . GLN B 1 99 ? -9.418 63.013 22.468 1.00 10.67 98 GLN B C 1
ATOM 2170 O O . GLN B 1 99 ? -9.985 63.500 23.434 1.00 11.73 98 GLN B O 1
ATOM 2176 N N . GLY B 1 100 ? -8.749 63.720 21.577 1.00 10.70 99 GLY B N 1
ATOM 2177 C CA . GLY B 1 100 ? -8.613 65.156 21.718 1.00 12.57 99 GLY B CA 1
ATOM 2178 C C . GLY B 1 100 ? -7.634 65.687 22.763 1.00 11.45 99 GLY B C 1
ATOM 2179 O O . GLY B 1 100 ? -7.616 66.893 22.991 1.00 14.16 99 GLY B O 1
ATOM 2180 N N . ASP B 1 101 ? -6.816 64.811 23.384 1.00 10.45 100 ASP B N 1
ATOM 2181 C CA . ASP B 1 101 ? -5.807 65.260 24.340 1.00 9.01 100 ASP B CA 1
ATOM 2182 C C . ASP B 1 101 ? -4.705 66.024 23.607 1.00 8.46 100 ASP B C 1
ATOM 2183 O O . ASP B 1 101 ? -4.729 66.122 22.384 1.00 10.06 100 ASP B O 1
ATOM 2188 N N . PRO B 1 102 ? -3.749 66.619 24.340 1.00 8.31 101 PRO B N 1
ATOM 2189 C CA . PRO B 1 102 ? -2.716 67.387 23.647 1.00 10.83 101 PRO B CA 1
ATOM 2190 C C . PRO B 1 102 ? -1.934 66.493 22.675 1.00 12.99 101 PRO B C 1
ATOM 2191 O O . PRO B 1 102 ? -1.540 65.352 23.019 1.00 12.27 101 PRO B O 1
ATOM 2195 N N . ALA B 1 103 ? -1.725 67.020 21.481 1.00 13.84 102 ALA B N 1
ATOM 2196 C CA . ALA B 1 103 ? -1.040 66.282 20.407 1.00 14.90 102 ALA B CA 1
ATOM 2197 C C . ALA B 1 103 ? -1.838 65.119 19.773 1.00 14.57 102 ALA B C 1
ATOM 2198 O O . ALA B 1 103 ? -1.342 64.508 18.836 1.00 16.25 102 ALA B O 1
ATOM 2200 N N . TRP B 1 104 ? -3.053 64.817 20.240 1.00 12.34 103 TRP B N 1
ATOM 2201 C CA . TRP B 1 104 ? -3.862 63.754 19.638 1.00 12.93 103 TRP B CA 1
ATOM 2202 C C . TRP B 1 104 ? -4.064 64.041 18.134 1.00 14.33 103 TRP B C 1
ATOM 2203 O O . TRP B 1 104 ? -4.349 65.180 17.792 1.00 16.32 103 TRP B O 1
ATOM 2214 N N . PRO B 1 105 ? -3.974 63.010 17.246 1.00 14.29 104 PRO B N 1
ATOM 2215 C CA . PRO B 1 105 ? -3.783 61.576 17.508 1.00 14.36 104 PRO B CA 1
ATOM 2216 C C . PRO B 1 105 ? -2.335 61.120 17.361 1.00 14.25 104 PRO B C 1
ATOM 2217 O O . PRO B 1 105 ? -2.051 59.918 17.343 1.00 15.63 104 PRO B O 1
ATOM 2221 N N . GLY B 1 106 ? -1.409 62.061 17.317 1.00 13.96 105 GLY B N 1
ATOM 2222 C CA . GLY B 1 106 ? 0.004 61.700 17.243 1.00 13.41 105 GLY B CA 1
ATOM 2223 C C . GLY B 1 106 ? 0.598 61.264 18.568 1.00 12.18 105 GLY B C 1
ATOM 2224 O O . GLY B 1 106 ? -0.030 61.386 19.615 1.00 12.72 105 GLY B O 1
ATOM 2225 N N A PRO B 1 107 ? 1.820 60.738 18.525 0.50 11.31 106 PRO B N 1
ATOM 2226 N N B PRO B 1 107 ? 1.831 60.747 18.515 0.50 13.70 106 PRO B N 1
ATOM 2227 C CA A PRO B 1 107 ? 2.486 60.326 19.756 0.50 10.55 106 PRO B CA 1
ATOM 2228 C CA B PRO B 1 107 ? 2.539 60.333 19.721 0.50 13.27 106 PRO B CA 1
ATOM 2229 C C A PRO B 1 107 ? 2.895 61.553 20.570 0.50 8.79 106 PRO B C 1
ATOM 2230 C C B PRO B 1 107 ? 2.914 61.556 20.562 0.50 11.32 106 PRO B C 1
ATOM 2231 O O A PRO B 1 107 ? 3.056 62.638 20.015 0.50 12.10 106 PRO B O 1
ATOM 2232 O O B PRO B 1 107 ? 3.063 62.647 20.017 0.50 13.16 106 PRO B O 1
ATOM 2239 N N . VAL B 1 108 ? 3.112 61.373 21.859 1.00 9.84 107 VAL B N 1
ATOM 2240 C CA . VAL B 1 108 ? 3.419 62.485 22.735 1.00 10.59 107 VAL B CA 1
ATOM 2241 C C . VAL B 1 108 ? 4.868 62.939 22.723 1.00 10.99 107 VAL B C 1
ATOM 2242 O O . VAL B 1 108 ? 5.153 64.095 23.023 1.00 13.16 107 VAL B O 1
ATOM 2246 N N . TRP B 1 109 ? 5.802 62.033 22.412 1.00 10.62 108 TRP B N 1
ATOM 2247 C CA . TRP B 1 109 ? 7.228 62.285 22.668 1.00 11.05 108 TRP B CA 1
ATOM 2248 C C . TRP B 1 109 ? 7.713 63.433 21.773 1.00 15.31 108 TRP B C 1
ATOM 2249 O O . TRP B 1 109 ? 7.417 63.483 20.572 1.00 16.16 108 TRP B O 1
ATOM 2260 N N . GLY B 1 110 ? 8.372 64.393 22.410 1.00 16.67 109 GLY B N 1
ATOM 2261 C CA . GLY B 1 110 ? 8.899 65.588 21.693 1.00 18.80 109 GLY B CA 1
ATOM 2262 C C 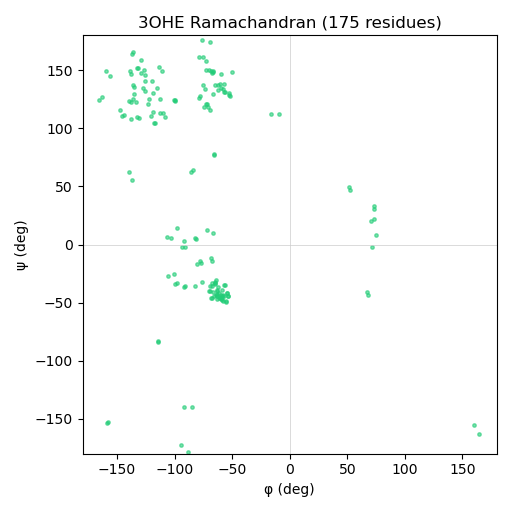. GLY B 1 110 ? 7.905 66.683 21.296 1.00 20.45 109 GLY B C 1
ATOM 2263 O O . GLY B 1 110 ? 8.327 67.668 20.669 1.00 25.27 109 GLY B O 1
ATOM 2264 N N A LYS B 1 111 ? 6.620 66.571 21.674 0.50 18.07 110 LYS B N 1
ATOM 2265 N N B LYS B 1 111 ? 6.631 66.533 21.612 0.50 19.38 110 LYS B N 1
ATOM 2266 C CA A LYS B 1 111 ? 5.519 67.499 21.241 0.50 17.70 110 LYS B CA 1
ATOM 2267 C CA B LYS B 1 111 ? 5.665 67.527 21.200 0.50 20.11 110 LYS B CA 1
ATOM 2268 C C A LYS B 1 111 ? 5.269 68.749 22.111 0.50 18.46 110 LYS B C 1
ATOM 2269 C C B LYS B 1 111 ? 5.878 68.809 22.008 0.50 21.38 110 LYS B C 1
ATOM 2270 O O A LYS B 1 111 ? 4.596 69.714 21.697 0.50 14.06 110 LYS B O 1
ATOM 2271 O O B LYS B 1 111 ? 6.288 69.832 21.418 0.50 18.95 110 LYS B O 1
ATOM 2282 N N . GLN B 1 112 ? 5.746 68.697 23.339 1.00 21.34 111 GLN B N 1
ATOM 2283 C CA . GLN B 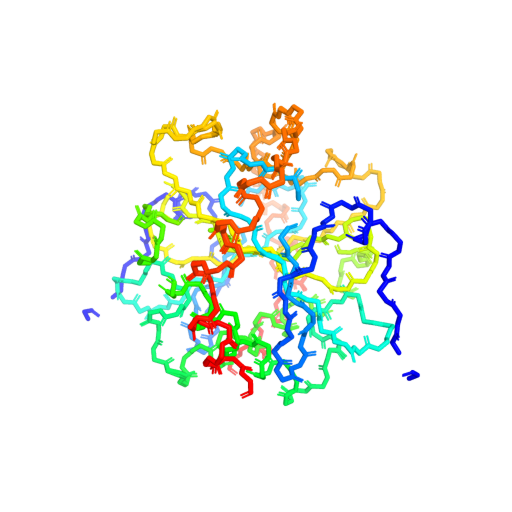1 112 ? 5.653 69.844 24.268 1.00 20.74 111 GLN B CA 1
ATOM 2284 C C . GLN B 1 112 ? 6.757 69.650 25.357 1.00 19.72 111 GLN B C 1
ATOM 2285 O O . GLN B 1 112 ? 7.021 68.539 25.784 1.00 20.21 111 GLN B O 1
ATOM 2291 N N . PRO B 1 113 ? 7.415 70.718 25.834 1.00 19.15 112 PRO B N 1
ATOM 2292 C CA . PRO B 1 113 ? 8.237 70.609 27.046 1.00 17.41 112 PRO B CA 1
ATOM 2293 C C . PRO B 1 113 ? 7.347 70.157 28.216 1.00 16.08 112 PRO B C 1
ATOM 2294 O O . PRO B 1 113 ? 6.167 70.507 28.264 1.00 16.72 112 PRO B O 1
ATOM 2298 N N . PRO B 1 114 ? 7.882 69.372 29.153 1.00 14.22 113 PRO B N 1
ATOM 2299 C CA . PRO B 1 114 ? 7.061 68.867 30.272 1.00 13.01 113 PRO B CA 1
ATOM 2300 C C . PRO B 1 114 ? 6.619 69.991 31.195 1.00 11.21 113 PRO B C 1
ATOM 2301 O O . PRO B 1 114 ? 7.345 70.964 31.358 1.00 12.28 113 PRO B O 1
ATOM 2305 N N . VAL B 1 115 ? 5.455 69.809 31.797 1.00 10.66 114 VAL B N 1
ATOM 2306 C CA . VAL B 1 115 ? 4.970 70.676 32.877 1.00 10.94 114 VAL B CA 1
ATOM 2307 C C . VAL B 1 115 ? 5.059 69.874 34.178 1.00 9.36 114 VAL B C 1
ATOM 2308 O O . VAL B 1 115 ? 4.276 68.945 34.397 1.00 9.77 114 VAL B O 1
ATOM 2312 N N A PRO B 1 116 ? 6.014 70.220 35.060 0.50 8.71 115 PRO B N 1
ATOM 2313 N N B PRO B 1 116 ? 6.002 70.228 35.070 0.50 9.33 115 PRO B N 1
ATOM 2314 C CA A PRO B 1 116 ? 6.159 69.508 36.323 0.50 8.35 115 PRO B CA 1
ATOM 2315 C CA B PRO B 1 116 ? 6.145 69.368 36.236 0.50 9.10 115 PRO B CA 1
ATOM 2316 C C A PRO B 1 116 ? 4.879 69.465 37.132 0.50 7.87 115 PRO B C 1
ATOM 2317 C C B PRO B 1 116 ? 4.965 69.469 37.177 0.50 8.39 115 PRO B C 1
ATOM 2318 O O A PRO B 1 116 ? 4.080 70.427 37.119 0.50 8.37 115 PRO B O 1
ATOM 2319 O O B PRO B 1 116 ? 4.341 70.540 37.321 0.50 9.92 115 PRO B O 1
ATOM 2326 N N . TYR B 1 117 ? 4.675 68.354 37.828 1.00 7.64 116 TYR B N 1
ATOM 2327 C CA . TYR B 1 117 ? 3.645 68.301 38.861 1.00 7.82 116 TYR B CA 1
ATOM 2328 C C . TYR B 1 117 ? 4.033 69.239 40.020 1.00 8.50 116 TYR B C 1
ATOM 2329 O O . TYR B 1 117 ? 5.176 69.205 40.508 1.00 9.31 116 TYR B O 1
ATOM 2338 N N . THR B 1 118 ? 3.063 69.977 40.535 1.00 8.01 117 THR B N 1
ATOM 2339 C CA . THR B 1 118 ? 3.290 70.730 41.775 1.00 8.67 117 THR B CA 1
ATOM 2340 C C . THR B 1 118 ? 3.341 69.717 42.931 1.00 8.74 117 THR B C 1
ATOM 2341 O O . THR B 1 118 ? 3.016 68.538 42.783 1.00 9.19 117 THR B O 1
ATOM 2345 N N A GLU B 1 119 ? 3.805 70.170 44.092 0.60 9.67 118 GLU B N 1
ATOM 2346 N N B GLU B 1 119 ? 3.723 70.171 44.123 0.40 9.91 118 GLU B N 1
ATOM 2347 C CA A GLU B 1 119 ? 3.851 69.305 45.265 0.60 10.92 118 GLU B CA 1
ATOM 2348 C CA B GLU B 1 119 ? 3.715 69.263 45.269 0.40 10.39 118 GLU B CA 1
ATOM 2349 C C A GLU B 1 119 ? 2.500 68.647 45.532 0.60 10.32 118 GLU B C 1
ATOM 2350 C C B GLU B 1 119 ? 2.300 68.730 45.562 0.40 9.79 118 GLU B C 1
ATOM 2351 O O A GLU B 1 119 ? 2.409 67.435 45.787 0.60 10.92 118 GLU B O 1
ATOM 2352 O O B GLU B 1 119 ? 2.147 67.531 45.837 0.40 10.70 118 GLU B O 1
ATOM 2363 N N A GLU B 1 120 ? 1.436 69.453 45.469 0.50 10.00 119 GLU B N 1
ATOM 2364 N N B GLU B 1 120 ? 1.264 69.571 45.482 0.50 10.56 119 GLU B N 1
ATOM 2365 C CA A GLU B 1 120 ? 0.098 68.948 45.738 0.50 9.15 119 GLU B CA 1
ATOM 2366 C CA B GLU B 1 120 ? -0.064 69.056 45.705 0.50 11.47 119 GLU B CA 1
ATOM 2367 C C A GLU B 1 120 ? -0.417 68.016 44.634 0.50 9.42 119 GLU B C 1
ATOM 2368 C C B GLU B 1 120 ? -0.415 68.017 44.635 0.50 10.39 119 GLU B C 1
ATOM 2369 O O A GLU B 1 120 ? -1.113 67.022 44.923 0.50 9.70 119 GLU B O 1
ATOM 2370 O O B GLU B 1 120 ? -0.945 66.932 44.951 0.50 9.96 119 GLU B O 1
ATOM 2381 N N . GLN B 1 121 ? -0.118 68.330 43.375 1.00 9.27 120 GLN B N 1
ATOM 2382 C CA . GLN B 1 121 ? -0.481 67.433 42.285 1.00 8.97 120 GLN B CA 1
ATOM 2383 C C . GLN B 1 121 ? 0.264 66.114 42.375 1.00 8.41 120 GLN B C 1
ATOM 2384 O O . GLN B 1 121 ? -0.299 65.068 42.061 1.00 8.86 120 GLN B O 1
ATOM 2390 N N A GLN B 1 122 ? 1.529 66.173 42.788 0.30 9.00 121 GLN B N 1
ATOM 2391 N N B GLN B 1 122 ? 1.518 66.154 42.802 0.70 8.55 121 GLN B N 1
ATOM 2392 C CA A GLN B 1 122 ? 2.347 64.976 43.025 0.30 9.26 121 GLN B CA 1
ATOM 2393 C CA B GLN B 1 122 ? 2.329 64.932 42.942 0.70 9.20 121 GLN B CA 1
ATOM 2394 C C A GLN B 1 122 ? 1.694 64.080 44.033 0.30 10.11 121 GLN B C 1
ATOM 2395 C C B GLN B 1 122 ? 1.740 64.065 44.052 0.70 9.67 121 GLN B C 1
ATOM 2396 O O A GLN B 1 122 ? 1.509 62.888 43.807 0.30 11.44 121 GLN B O 1
ATOM 2397 O O B GLN B 1 122 ? 1.621 62.861 43.902 0.70 11.27 121 GLN B O 1
ATOM 2408 N N . ALA B 1 123 ? 1.374 64.669 45.175 1.00 10.54 122 ALA B N 1
ATOM 2409 C CA . ALA B 1 123 ? 0.770 63.905 46.272 1.00 11.39 122 ALA B CA 1
ATOM 2410 C C . ALA B 1 123 ? -0.539 63.238 45.828 1.00 11.07 122 ALA B C 1
ATOM 2411 O O . ALA B 1 123 ? -0.799 62.078 46.166 1.00 11.67 122 ALA B O 1
ATOM 2413 N N A SER B 1 124 ? -1.344 63.964 45.060 0.60 10.90 123 SER B N 1
ATOM 2414 N N B SER B 1 124 ? -1.341 63.957 45.053 0.40 11.37 123 SER B N 1
ATOM 2415 C CA A SER B 1 124 ? -2.613 63.434 44.580 0.60 10.80 123 SER B CA 1
ATOM 2416 C CA B SER B 1 124 ? -2.617 63.435 44.589 0.40 11.67 123 SER B CA 1
ATOM 2417 C C A SER B 1 124 ? -2.408 62.201 43.690 0.60 9.86 123 SER B C 1
ATOM 2418 C C B SER B 1 124 ? -2.455 62.226 43.653 0.40 10.51 123 SER B C 1
ATOM 2419 O O A SER B 1 124 ? -3.016 61.156 43.915 0.60 10.22 123 SER B O 1
ATOM 2420 O O B SER B 1 124 ? -3.148 61.220 43.804 0.40 10.46 123 SER B O 1
ATOM 2425 N N . VAL B 1 125 ? -1.554 62.331 42.683 1.00 9.58 124 VAL B N 1
ATOM 2426 C CA . VAL B 1 125 ? -1.373 61.252 41.715 1.00 8.77 124 VAL B CA 1
ATOM 2427 C C . VAL B 1 125 ? -0.686 60.060 42.371 1.00 8.42 124 VAL B C 1
ATOM 2428 O O . VAL B 1 125 ? -0.993 58.911 42.039 1.00 8.76 124 VAL B O 1
ATOM 2432 N N . LYS B 1 126 ? 0.224 60.308 43.309 1.00 8.89 125 LYS B N 1
ATOM 2433 C CA . LYS B 1 126 ? 0.848 59.208 44.048 1.00 8.83 125 LYS B CA 1
ATOM 2434 C C . LYS B 1 126 ? -0.176 58.400 44.821 1.00 10.12 125 LYS B C 1
ATOM 2435 O O . LYS B 1 126 ? -0.145 57.192 44.825 1.00 10.20 125 LYS B O 1
ATOM 2441 N N . ALA B 1 127 ? -1.085 59.070 45.505 1.00 9.78 126 ALA B N 1
ATOM 2442 C CA . ALA B 1 127 ? -2.132 58.379 46.247 1.00 11.49 126 ALA B CA 1
ATOM 2443 C C . ALA B 1 127 ? -3.025 57.590 45.297 1.00 10.03 126 ALA B C 1
ATOM 2444 O O . ALA B 1 127 ? -3.400 56.467 45.605 1.00 10.98 126 ALA B O 1
ATOM 2446 N N A LYS B 1 128 ? -3.327 58.167 44.151 0.50 9.76 127 LYS B N 1
ATOM 2447 N N B LYS B 1 128 ? -3.367 58.168 44.142 0.50 10.30 127 LYS B N 1
ATOM 2448 C CA A LYS B 1 128 ? -4.170 57.527 43.160 0.50 8.76 127 LYS B CA 1
ATOM 2449 C CA B LYS B 1 128 ? -4.190 57.471 43.126 0.50 9.99 127 LYS B CA 1
ATOM 2450 C C A LYS B 1 128 ? -3.540 56.246 42.614 0.50 8.02 127 LYS B C 1
ATOM 2451 C C B LYS B 1 128 ? -3.525 56.186 42.681 0.50 8.74 127 LYS B C 1
ATOM 2452 O O A LYS B 1 128 ? -4.247 55.276 42.384 0.50 8.48 127 LYS B O 1
ATOM 2453 O O B LYS B 1 128 ? -4.186 55.159 42.575 0.50 9.06 127 LYS B O 1
ATOM 2464 N N . LEU B 1 129 ? -2.216 56.242 42.428 1.00 8.59 128 LEU B N 1
ATOM 2465 C CA . LEU B 1 129 ? -1.474 55.101 41.861 1.00 7.15 128 LEU B CA 1
ATOM 2466 C C . LEU B 1 129 ? -1.027 54.042 42.848 1.00 8.17 128 LEU B C 1
ATOM 2467 O O . LEU B 1 129 ? -0.540 52.988 42.436 1.00 8.46 128 LEU B O 1
ATOM 2472 N N . GLN B 1 130 ? -1.167 54.274 44.148 1.00 8.38 129 GLN B N 1
ATOM 2473 C CA . GLN B 1 130 ? -0.597 53.371 45.139 1.00 10.00 129 GLN B CA 1
ATOM 2474 C C . GLN B 1 130 ? -1.154 51.933 45.075 1.00 8.76 129 GLN B C 1
ATOM 2475 O O . GLN B 1 130 ? -0.371 50.999 45.110 1.00 9.04 129 GLN B O 1
ATOM 2481 N N . PRO B 1 131 ? -2.485 51.753 44.971 1.00 8.82 130 PRO B N 1
ATOM 2482 C CA . PRO B 1 131 ? -2.966 50.377 44.842 1.00 9.98 130 PRO B CA 1
ATOM 2483 C C . PRO B 1 131 ? -2.362 49.635 43.630 1.00 8.24 130 PRO B C 1
ATOM 2484 O O . PRO B 1 131 ? -1.975 48.461 43.733 1.00 8.45 130 PRO B O 1
ATOM 2488 N N . LEU B 1 132 ? -2.306 50.304 42.496 1.00 8.15 131 LEU B N 1
ATOM 2489 C CA . LEU B 1 132 ? -1.820 49.681 41.290 1.00 8.61 131 LEU B CA 1
ATOM 2490 C C . LEU B 1 132 ? -0.311 49.373 41.451 1.00 7.77 131 LEU B C 1
ATOM 2491 O O . LEU B 1 132 ? 0.154 48.315 41.065 1.00 8.72 131 LEU B O 1
ATOM 2496 N N . LEU B 1 133 ? 0.458 50.277 42.044 1.00 8.00 132 LEU B N 1
ATOM 2497 C CA . LEU B 1 133 ? 1.892 50.007 42.316 1.00 8.89 132 LEU B CA 1
ATOM 2498 C C . LEU B 1 133 ? 2.038 48.702 43.100 1.00 8.17 132 LEU B C 1
ATOM 2499 O O . LEU B 1 133 ? 2.877 47.863 42.791 1.00 8.65 132 LEU B O 1
ATOM 2504 N N . GLU B 1 134 ? 1.195 48.539 44.107 1.00 8.26 133 GLU B N 1
ATOM 2505 C CA . GLU B 1 134 ? 1.258 47.345 44.941 1.00 9.15 133 GLU B CA 1
ATOM 2506 C C . GLU B 1 134 ? 0.947 46.064 44.152 1.00 9.13 133 GLU B C 1
ATOM 2507 O O . GLU B 1 134 ? 1.460 44.980 44.474 1.00 10.97 133 GLU B O 1
ATOM 2513 N N . GLN B 1 135 ? 0.112 46.152 43.113 1.00 8.85 134 GLN B N 1
ATOM 2514 C CA . GLN B 1 135 ? -0.179 44.983 42.297 1.00 9.31 134 GLN B CA 1
ATOM 2515 C C . GLN B 1 135 ? 1.031 44.507 41.482 1.00 8.81 134 GLN B C 1
ATOM 2516 O O . GLN B 1 135 ? 0.982 43.392 40.951 1.00 11.78 134 GLN B O 1
ATOM 2522 N N . LEU B 1 136 ? 2.077 45.327 41.369 1.00 8.89 135 LEU B N 1
ATOM 2523 C CA . LEU B 1 136 ? 3.267 44.968 40.608 1.00 7.45 135 LEU B CA 1
ATOM 2524 C C . LEU B 1 136 ? 4.369 44.292 41.446 1.00 8.03 135 LEU B C 1
ATOM 2525 O O . LEU B 1 136 ? 5.417 43.965 40.912 1.00 9.04 135 LEU B O 1
ATOM 2530 N N . ALA B 1 137 ? 4.103 44.049 42.729 1.00 10.28 136 ALA B N 1
ATOM 2531 C CA . ALA B 1 137 ? 5.110 43.442 43.616 1.00 10.60 136 ALA B CA 1
ATOM 2532 C C . ALA B 1 137 ? 5.316 41.950 43.298 1.00 11.84 136 ALA B C 1
ATOM 2533 O O . ALA B 1 137 ? 4.360 41.235 42.901 1.00 13.97 136 ALA B O 1
#

Sequence (262 aa):
GFQLHERLAADTHKKLGESRLCDVLLNDNTWPWVIILVPRVSGIREIYEELPNEQQQQRLLFESSALSSEGELFGGDKNVAALGNVPQLHLLHHIVRYQQGGDDPPAAWWPGPVWWGGKQQPPVPYTEEEEQQASSVVKKAKKLQQPLLLEQQLAGFQLHERLAADTHKLGESRLCDVLLNDNTWPWVILVPRVSGIREIYELPNNEEQQQQRLLFESSALSSEGELFGGDKNVAALGNVPQLHLLHHIVRYQGDPAWPGPPVWGKKQPPVPPYTEEEEQQQASSVKAKKLQPLLEQLA

Solvent-accessible surface area: 12611 Å² total

CATH classification: 3.30.428.10

Foldseek 3Di:
DFDDDPVQVVQWDFLDDFPFFTWTAFFPLWGKIKTFGRDPPAQDLVPDDPVVSVLVVVLLVLLQVPVLVPADHDWDFDPCVRRTMIMRTGHHDPRQQVPHDDPPRDDGDGDDPVRVVVVSVSCVVSRVVRD/DFDPDPVQVVQWDFLQAFPFFTWTFFFPLWGKIKTFGRDPDAQDLVPDPPVNSVLVVVLLVLLQVLVLVPADHDWDFDPCVRRTMIMHTGDHVPRPPPPDDDPPPDDGDGQDPVRVVVVSVSCVVSRVVRD

Nearest PDB structures (foldseek):
  3ohe-assembly1_B  TM=1.001E+00  e=7.892E-24  Marinobacter nauticus VT8
  3nrd-assembly1_A  TM=9.627E-01  e=3.849E-14  Sinorhizobium meliloti 1021
  3i4s-assembly1_B  TM=9.752E-01  e=3.869E-13  Bradyrhizobium japonicum
  3i24-assembly1_B  TM=9.508E-01  e=1.079E-12  Aliivibrio fischeri ES114
  2oik-assembly2_D  TM=7.554E-01  e=2.102E-07  Methylobacillus flagellatus KT